Protein AF-0000000072570977 (afdb_homodimer)

Foldseek 3Di:
DDKDWDDLVCLAVVQVQCQVWDDVLKDVDRRDGGSVVSVVCVVVAKIKMFDDDPNDTFKMKIKGQPDPDPVRRLEMEMDMDGDPVNPPVCRRVVVVVVVLVVSLVVRRFKYKYKTKQSCVVVVVSCVVVPKDWPDKAWQPHADPRDRIIITMIMDGSHPVVD/DDKDWDDLVCLAVVQVQCQVWVDVLKDVDHRDGGSVVSVVCVVVAKIKMFDDDPNDTFKMKIKGQPDPDPVRRLEMEMDMDGDPVNPPVCRRVVVVVVVLVVSVVVRRFKYKYKTKQSCVVVVVSCVVVPKDWPDKAWQPHADPRDRIIITMIMDGSHPVVD

Structure (mmCIF, N/CA/C/O backbone):
data_AF-0000000072570977-model_v1
#
loop_
_entity.id
_entity.type
_entity.pdbx_description
1 polymer 'Acetyl transferase'
#
loop_
_atom_site.group_PDB
_atom_site.id
_atom_site.type_symbol
_atom_site.label_atom_id
_atom_site.label_alt_id
_atom_site.label_comp_id
_atom_site.label_asym_id
_atom_site.label_entity_id
_atom_site.label_seq_id
_atom_site.pdbx_PDB_ins_code
_atom_site.Cartn_x
_atom_site.Cartn_y
_atom_site.Cartn_z
_atom_site.occupancy
_atom_site.B_iso_or_equiv
_atom_site.auth_seq_id
_atom_site.auth_comp_id
_atom_site.auth_asym_id
_atom_site.auth_atom_id
_atom_site.pdbx_PDB_model_num
ATOM 1 N N . MET A 1 1 ? 3.768 31.672 13.578 1 94.5 1 MET A N 1
ATOM 2 C CA . MET A 1 1 ? 3.629 30.219 13.523 1 94.5 1 MET A CA 1
ATOM 3 C C . MET A 1 1 ? 4.996 29.547 13.445 1 94.5 1 MET A C 1
ATOM 5 O O . MET A 1 1 ? 5.836 29.938 12.633 1 94.5 1 MET A O 1
ATOM 9 N N . GLU A 1 2 ? 5.34 28.688 14.312 1 97.31 2 GLU A N 1
ATOM 10 C CA . GLU A 1 2 ? 6.59 27.938 14.375 1 97.31 2 GLU A CA 1
ATOM 11 C C . GLU A 1 2 ? 6.367 26.469 14.086 1 97.31 2 GLU A C 1
ATOM 13 O O . GLU A 1 2 ? 5.352 25.891 14.484 1 97.31 2 GLU A O 1
ATOM 18 N N . ILE A 1 3 ? 7.383 25.828 13.375 1 98.62 3 ILE A N 1
ATOM 19 C CA . ILE A 1 3 ? 7.336 24.375 13.141 1 98.62 3 ILE A CA 1
ATOM 20 C C . ILE A 1 3 ? 8.406 23.688 13.984 1 98.62 3 ILE A C 1
ATOM 22 O O . ILE A 1 3 ? 9.578 24.062 13.945 1 98.62 3 ILE A O 1
ATOM 26 N N . ARG A 1 4 ? 7.992 22.781 14.75 1 98.19 4 ARG A N 1
ATOM 27 C CA . ARG A 1 4 ? 8.938 22.031 15.578 1 98.19 4 ARG A CA 1
ATOM 28 C C . ARG A 1 4 ? 8.562 20.562 15.656 1 98.19 4 ARG A C 1
ATOM 30 O O . ARG A 1 4 ? 7.441 20.172 15.305 1 98.19 4 ARG A O 1
ATOM 37 N N . LYS A 1 5 ? 9.477 19.734 16.188 1 98.38 5 LYS A N 1
ATOM 38 C CA . LYS A 1 5 ? 9.211 18.312 16.391 1 98.38 5 LYS A CA 1
ATOM 39 C C . LYS A 1 5 ? 8.328 18.078 17.609 1 98.38 5 LYS A C 1
ATOM 41 O O . LYS A 1 5 ? 8.32 18.906 18.531 1 98.38 5 LYS A O 1
ATOM 46 N N . ILE A 1 6 ? 7.691 17.016 17.594 1 98.62 6 ILE A N 1
ATOM 47 C CA . ILE A 1 6 ? 6.836 16.609 18.719 1 98.62 6 ILE A CA 1
ATOM 48 C C . ILE A 1 6 ? 7.684 16.406 19.969 1 98.62 6 ILE A C 1
ATOM 50 O O . ILE A 1 6 ? 8.836 15.969 19.875 1 98.62 6 ILE A O 1
ATOM 54 N N . GLU A 1 7 ? 7.129 16.719 21.109 1 97.81 7 GLU A N 1
ATOM 55 C CA . GLU A 1 7 ? 7.688 16.438 22.422 1 97.81 7 GLU A CA 1
ATOM 56 C C . GLU A 1 7 ? 6.699 15.664 23.297 1 97.81 7 GLU A C 1
ATOM 58 O O . GLU A 1 7 ? 5.496 15.664 23.031 1 97.81 7 GLU A O 1
ATOM 63 N N . PRO A 1 8 ? 7.207 14.984 24.297 1 97.88 8 PRO A N 1
ATOM 64 C CA . PRO A 1 8 ? 6.32 14.172 25.125 1 97.88 8 PRO A CA 1
ATOM 65 C C . PRO A 1 8 ? 5.125 14.961 25.656 1 97.88 8 PRO A C 1
ATOM 67 O O . PRO A 1 8 ? 4.027 14.414 25.781 1 97.88 8 PRO A O 1
ATOM 70 N N . ARG A 1 9 ? 5.266 16.109 25.906 1 97.81 9 ARG A N 1
ATOM 71 C CA . ARG A 1 9 ? 4.18 16.922 26.438 1 97.81 9 ARG A CA 1
ATOM 72 C C . ARG A 1 9 ? 3.059 17.078 25.406 1 97.81 9 ARG A C 1
ATOM 74 O O . ARG A 1 9 ? 1.951 17.5 25.75 1 97.81 9 ARG A O 1
ATOM 81 N N . ASP A 1 10 ? 3.373 16.797 24.125 1 98.44 10 ASP A N 1
ATOM 82 C CA . ASP A 1 10 ? 2.412 17 23.047 1 98.44 10 ASP A CA 1
ATOM 83 C C . ASP A 1 10 ? 1.567 15.75 22.812 1 98.44 10 ASP A C 1
ATOM 85 O O . ASP A 1 10 ? 0.547 15.805 22.125 1 98.44 10 ASP A O 1
ATOM 89 N N . PHE A 1 11 ? 1.935 14.602 23.359 1 98.5 11 PHE A N 1
ATOM 90 C CA . PHE A 1 11 ? 1.431 13.297 22.938 1 98.5 11 PHE A CA 1
ATOM 91 C C . PHE A 1 11 ? -0.084 13.227 23.094 1 98.5 11 PHE A C 1
ATOM 93 O O . PHE A 1 11 ? -0.784 12.781 22.188 1 98.5 11 PHE A O 1
ATOM 100 N N . VAL A 1 12 ? -0.596 13.695 24.172 1 98.25 12 VAL A N 1
ATOM 101 C CA . VAL A 1 12 ? -2.027 13.617 24.453 1 98.25 12 VAL A CA 1
ATOM 102 C C . VAL A 1 12 ? -2.793 14.492 23.469 1 98.25 12 VAL A C 1
ATOM 104 O O . VAL A 1 12 ? -3.781 14.055 22.875 1 98.25 12 VAL A O 1
ATOM 107 N N . LYS A 1 13 ? -2.332 15.68 23.312 1 98.25 13 LYS A N 1
ATOM 108 C CA . LYS A 1 13 ? -3.008 16.609 22.422 1 98.25 13 LYS A CA 1
ATOM 109 C C . LYS A 1 13 ? -2.955 16.125 20.984 1 98.25 13 LYS A C 1
ATOM 111 O O . LYS A 1 13 ? -3.93 16.281 20.234 1 98.25 13 LYS A O 1
ATOM 116 N N . VAL A 1 14 ? -1.857 15.617 20.562 1 98.56 14 VAL A N 1
ATOM 117 C CA . VAL A 1 14 ? -1.72 15.094 19.203 1 98.56 14 VAL A CA 1
ATOM 118 C C . VAL A 1 14 ? -2.705 13.945 18.984 1 98.56 14 VAL A C 1
ATOM 120 O O . VAL A 1 14 ? -3.385 13.883 17.969 1 98.56 14 VAL A O 1
ATOM 123 N N . ALA A 1 15 ? -2.812 13.055 19.969 1 98.5 15 ALA A N 1
ATOM 124 C CA . ALA A 1 15 ? -3.764 11.953 19.875 1 98.5 15 ALA A CA 1
ATOM 125 C C . ALA A 1 15 ? -5.195 12.469 19.75 1 98.5 15 ALA A C 1
ATOM 127 O O . ALA A 1 15 ? -5.98 11.953 18.953 1 98.5 15 ALA A O 1
ATOM 128 N N . GLN A 1 16 ? -5.453 13.484 20.516 1 98 16 GLN A N 1
ATOM 129 C CA . GLN A 1 16 ? -6.773 14.102 20.484 1 98 16 GLN A CA 1
ATOM 130 C C . GLN A 1 16 ? -7.062 14.68 19.094 1 98 16 GLN A C 1
ATOM 132 O O . GLN A 1 16 ? -8.148 14.477 18.547 1 98 16 GLN A O 1
ATOM 137 N N . LEU A 1 17 ? -6.156 15.359 18.547 1 97.62 17 LEU A N 1
ATOM 138 C CA . LEU A 1 17 ? -6.32 15.984 17.25 1 97.62 17 LEU A CA 1
ATOM 139 C C . LEU A 1 17 ? -6.465 14.922 16.156 1 97.62 17 LEU A C 1
ATOM 141 O O . LEU A 1 17 ? -7.25 15.094 15.219 1 97.62 17 LEU A O 1
ATOM 145 N N . GLU A 1 18 ? -5.695 13.828 16.234 1 97.38 18 GLU A N 1
ATOM 146 C CA . GLU A 1 18 ? -5.855 12.734 15.281 1 97.38 18 GLU A CA 1
ATOM 147 C C . GLU A 1 18 ? -7.277 12.18 15.305 1 97.38 18 GLU A C 1
ATOM 149 O O . GLU A 1 18 ? -7.898 12.008 14.258 1 97.38 18 GLU A O 1
ATOM 154 N N . ASN A 1 19 ? -7.781 11.977 16.453 1 97.12 19 ASN A N 1
ATOM 155 C CA . ASN A 1 19 ? -9.125 11.43 16.609 1 97.12 19 ASN A CA 1
ATOM 156 C C . ASN A 1 19 ? -10.18 12.391 16.062 1 97.12 19 ASN A C 1
ATOM 158 O O . ASN A 1 19 ? -11.188 11.953 15.5 1 97.12 19 ASN A O 1
ATOM 162 N N . GLU A 1 20 ? -9.938 13.641 16.172 1 95.31 20 GLU A N 1
ATOM 163 C CA . GLU A 1 20 ? -10.883 14.672 15.75 1 95.31 20 GLU A CA 1
ATOM 164 C C . GLU A 1 20 ? -10.836 14.891 14.242 1 95.31 20 GLU A C 1
ATOM 166 O O . GLU A 1 20 ? -11.836 15.273 13.633 1 95.31 20 GLU A O 1
ATOM 171 N N . ASN A 1 21 ? -9.703 14.609 13.656 1 93.75 21 ASN A N 1
ATOM 172 C CA . ASN A 1 21 ? -9.5 15.094 12.297 1 93.75 21 ASN A CA 1
ATOM 173 C C . ASN A 1 21 ? -9.406 13.945 11.297 1 93.75 21 ASN A C 1
ATOM 175 O O . ASN A 1 21 ? -9.688 14.125 10.109 1 93.75 21 ASN A O 1
ATOM 179 N N . TRP A 1 22 ? -8.984 12.82 11.727 1 92.81 22 TRP A N 1
ATOM 180 C CA . TRP A 1 22 ? -8.977 11.648 10.852 1 92.81 22 TRP A CA 1
ATOM 181 C C . TRP A 1 22 ? -10.297 10.883 10.953 1 92.81 22 TRP A C 1
ATOM 183 O O . TRP A 1 22 ? -10.398 9.898 11.688 1 92.81 22 TRP A O 1
ATOM 193 N N . ILE A 1 23 ? -11.195 11.281 10.078 1 92 23 ILE A N 1
ATOM 194 C CA . ILE A 1 23 ? -12.547 10.727 10.062 1 92 23 ILE A CA 1
ATOM 195 C C . ILE A 1 23 ? -12.812 10.062 8.719 1 92 23 ILE A C 1
ATOM 197 O O . ILE A 1 23 ? -12.008 10.164 7.789 1 92 23 ILE A O 1
ATOM 201 N N . LEU A 1 24 ? -13.93 9.398 8.57 1 92.69 24 LEU A N 1
ATOM 202 C CA . LEU A 1 24 ? -14.211 8.539 7.426 1 92.69 24 LEU A CA 1
ATOM 203 C C . LEU A 1 24 ? -14.352 9.367 6.152 1 92.69 24 LEU A C 1
ATOM 205 O O . LEU A 1 24 ? -14.242 8.836 5.047 1 92.69 24 LEU A O 1
ATOM 209 N N . ALA A 1 25 ? -14.5 10.609 6.254 1 88.75 25 ALA A N 1
ATOM 210 C CA . ALA A 1 25 ? -14.555 11.484 5.086 1 88.75 25 ALA A CA 1
ATOM 211 C C . ALA A 1 25 ? -13.172 11.664 4.469 1 88.75 25 ALA A C 1
ATOM 213 O O . ALA A 1 25 ? -13.047 11.969 3.279 1 88.75 25 ALA A O 1
ATOM 214 N N . SER A 1 26 ? -12.156 11.391 5.266 1 90.38 26 SER A N 1
ATOM 215 C CA . SER A 1 26 ? -10.812 11.703 4.777 1 90.38 26 SER A CA 1
ATOM 216 C C . SER A 1 26 ? -9.898 10.492 4.863 1 90.38 26 SER A C 1
ATOM 218 O O . SER A 1 26 ? -8.828 10.469 4.246 1 90.38 26 SER A O 1
ATOM 220 N N . THR A 1 27 ? -10.305 9.508 5.652 1 92.88 27 THR A N 1
ATOM 221 C CA . THR A 1 27 ? -9.539 8.273 5.793 1 92.88 27 THR A CA 1
ATOM 222 C C . THR A 1 27 ? -10.461 7.066 5.836 1 92.88 27 THR A C 1
ATOM 224 O O . THR A 1 27 ? -11.609 7.168 6.281 1 92.88 27 THR A O 1
ATOM 227 N N . PRO A 1 28 ? -9.945 5.922 5.387 1 94.69 28 PRO A N 1
ATOM 228 C CA . PRO A 1 28 ? -10.805 4.738 5.344 1 94.69 28 PRO A CA 1
ATOM 229 C C . PRO A 1 28 ? -10.742 3.918 6.629 1 94.69 28 PRO A C 1
ATOM 231 O O . PRO A 1 28 ? -10.773 2.686 6.586 1 94.69 28 PRO A O 1
ATOM 234 N N . HIS A 1 29 ? -10.43 4.543 7.762 1 93.06 29 HIS A N 1
ATOM 235 C CA . HIS A 1 29 ? -10.391 3.844 9.039 1 93.06 29 HIS A CA 1
ATOM 236 C C . HIS A 1 29 ? -11.023 4.684 10.148 1 93.06 29 HIS A C 1
ATOM 238 O O . HIS A 1 29 ? -11.094 5.91 10.039 1 93.06 29 HIS A O 1
ATOM 244 N N . VAL A 1 30 ? -11.414 3.982 11.172 1 92.81 30 VAL A N 1
ATOM 245 C CA . VAL A 1 30 ? -11.82 4.668 12.391 1 92.81 30 VAL A CA 1
ATOM 246 C C . VAL A 1 30 ? -10.609 4.887 13.289 1 92.81 30 VAL A C 1
ATOM 248 O O . VAL A 1 30 ? -9.922 3.932 13.664 1 92.81 30 VAL A O 1
ATOM 251 N N . MET A 1 31 ? -10.391 6.105 13.57 1 93.38 31 MET A N 1
ATOM 252 C CA . MET A 1 31 ? -9.219 6.445 14.367 1 93.38 31 MET A CA 1
ATOM 253 C C . MET A 1 31 ? -9.492 6.266 15.852 1 93.38 31 MET A C 1
ATOM 255 O O . MET A 1 31 ? -10.562 6.641 16.344 1 93.38 31 MET A O 1
ATOM 259 N N . ASP A 1 32 ? -8.578 5.59 16.469 1 95.62 32 ASP A N 1
ATOM 260 C CA . ASP A 1 32 ? -8.57 5.434 17.922 1 95.62 32 ASP A CA 1
ATOM 261 C C . ASP A 1 32 ? -7.188 5.707 18.5 1 95.62 32 ASP A C 1
ATOM 263 O O . ASP A 1 32 ? -6.535 4.801 19.016 1 95.62 32 ASP A O 1
ATOM 267 N N . SER A 1 33 ? -6.84 6.949 18.469 1 97.62 33 SER A N 1
ATOM 268 C CA . SER A 1 33 ? -5.5 7.355 18.859 1 97.62 33 SER A CA 1
ATOM 269 C C . SER A 1 33 ? -5.418 7.586 20.375 1 97.62 33 SER A C 1
ATOM 271 O O . SER A 1 33 ? -6.43 7.863 21.016 1 97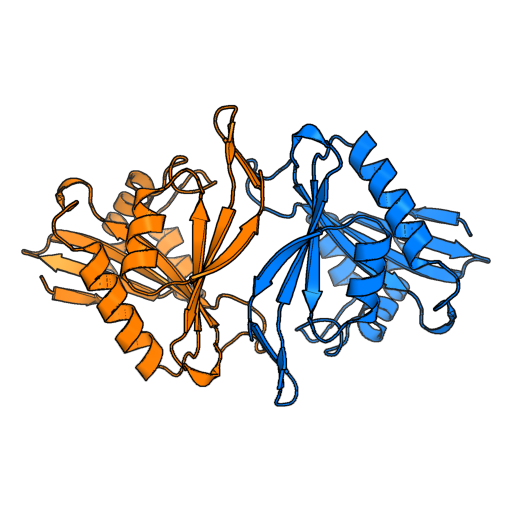.62 33 SER A O 1
ATOM 273 N N . SER A 1 34 ? -4.223 7.402 20.891 1 98.5 34 SER A N 1
ATOM 274 C CA . SER A 1 34 ? -3.859 7.633 22.281 1 98.5 34 SER A CA 1
ATOM 275 C C . SER A 1 34 ? -2.391 8.023 22.406 1 98.5 34 SER A C 1
ATOM 277 O O . SER A 1 34 ? -1.616 7.871 21.469 1 98.5 34 SER A O 1
ATOM 279 N N . ALA A 1 35 ? -2.074 8.547 23.562 1 98.38 35 ALA A N 1
ATOM 280 C CA . ALA A 1 35 ? -0.677 8.883 23.812 1 98.38 35 ALA A CA 1
ATOM 281 C C . ALA A 1 35 ? 0.223 7.664 23.641 1 98.38 35 ALA A C 1
ATOM 283 O O . ALA A 1 35 ? 1.315 7.77 23.078 1 98.38 35 ALA A O 1
ATOM 284 N N . GLU A 1 36 ? -0.243 6.566 24.094 1 98.31 36 GLU A N 1
ATOM 285 C CA . GLU A 1 36 ? 0.508 5.32 23.984 1 98.31 36 GLU A CA 1
ATOM 286 C C . GLU A 1 36 ? 0.728 4.938 22.516 1 98.31 36 GLU A C 1
ATOM 288 O O . GLU A 1 36 ? 1.81 4.477 22.156 1 98.31 36 GLU A O 1
ATOM 293 N N . LYS A 1 37 ? -0.246 5.078 21.766 1 97.75 37 LYS A N 1
ATOM 294 C CA . LYS A 1 37 ? -0.141 4.73 20.359 1 97.75 37 LYS A CA 1
ATOM 295 C C . LYS A 1 37 ? 0.785 5.695 19.609 1 97.75 37 LYS A C 1
ATOM 297 O O . LYS A 1 37 ? 1.496 5.297 18.688 1 97.75 37 LYS A O 1
ATOM 302 N N . ILE A 1 38 ? 0.73 6.969 20.016 1 98.44 38 ILE A N 1
ATOM 303 C CA . ILE A 1 38 ? 1.655 7.945 19.453 1 98.44 38 ILE A CA 1
ATOM 304 C C . ILE A 1 38 ? 3.094 7.523 19.75 1 98.44 38 ILE A C 1
ATOM 306 O O . ILE A 1 38 ? 3.943 7.531 18.859 1 98.44 38 ILE A O 1
ATOM 310 N N . ILE A 1 39 ? 3.359 7.148 20.953 1 97.88 39 ILE A N 1
ATOM 311 C CA . ILE A 1 39 ? 4.676 6.668 21.344 1 97.88 39 ILE A CA 1
ATOM 312 C C . ILE A 1 39 ? 5.07 5.465 20.484 1 97.88 39 ILE A C 1
ATOM 314 O O . ILE A 1 39 ? 6.199 5.391 20 1 97.88 39 ILE A O 1
ATOM 318 N N . GLY A 1 40 ? 4.148 4.582 20.375 1 97.5 40 GLY A N 1
ATOM 319 C CA . GLY A 1 40 ? 4.406 3.416 19.547 1 97.5 40 GLY A CA 1
ATOM 320 C C . GLY A 1 40 ? 4.801 3.768 18.125 1 97.5 40 GLY A C 1
ATOM 321 O O . GLY A 1 40 ? 5.738 3.191 17.562 1 97.5 40 GLY A O 1
ATOM 322 N N . LYS A 1 41 ? 4.078 4.691 17.547 1 97.06 41 LYS A N 1
ATOM 323 C CA . LYS A 1 41 ? 4.387 5.145 16.188 1 97.06 41 LYS A CA 1
ATOM 324 C C . LYS A 1 41 ? 5.793 5.734 16.109 1 97.06 41 LYS A C 1
ATOM 326 O O . LYS A 1 41 ? 6.543 5.438 15.18 1 97.06 41 LYS A O 1
ATOM 331 N N . ILE A 1 42 ? 6.07 6.516 17.078 1 97.06 42 ILE A N 1
ATOM 332 C CA . ILE A 1 42 ? 7.379 7.16 17.109 1 97.06 42 ILE A CA 1
ATOM 333 C C . ILE A 1 42 ? 8.477 6.102 17.234 1 97.06 42 ILE A C 1
ATOM 335 O O . ILE A 1 42 ? 9.477 6.156 16.516 1 97.06 42 ILE A O 1
ATOM 339 N N . MET A 1 43 ? 8.273 5.117 18.047 1 96.31 43 MET A N 1
ATOM 340 C CA . MET A 1 43 ? 9.258 4.066 18.312 1 96.31 43 MET A CA 1
ATOM 341 C C . MET A 1 43 ? 9.445 3.191 17.078 1 96.31 43 MET A C 1
ATOM 343 O O . MET A 1 43 ? 10.469 2.525 16.938 1 96.31 43 MET A O 1
ATOM 347 N N . THR A 1 44 ? 8.477 3.262 16.266 1 93.88 44 THR A N 1
ATOM 348 C CA . THR A 1 44 ? 8.562 2.396 15.094 1 93.88 44 THR A CA 1
ATOM 349 C C . THR A 1 44 ? 8.953 3.197 13.859 1 93.88 44 THR A C 1
ATOM 351 O O . THR A 1 44 ? 8.867 2.695 12.734 1 93.88 44 THR A O 1
ATOM 354 N N . GLY A 1 45 ? 9.305 4.484 14.086 1 93.19 45 GLY A N 1
ATOM 355 C CA . GLY A 1 45 ? 9.953 5.188 12.984 1 93.19 45 GLY A CA 1
ATOM 356 C C . GLY A 1 45 ? 9.156 6.379 12.492 1 93.19 45 GLY A C 1
ATOM 357 O O . GLY A 1 45 ? 9.609 7.105 11.594 1 93.19 45 GLY A O 1
ATOM 358 N N . THR A 1 46 ? 7.984 6.602 13.039 1 97 46 THR A N 1
ATOM 359 C CA . THR A 1 46 ? 7.207 7.773 12.656 1 97 46 THR A CA 1
ATOM 360 C C . THR A 1 46 ? 7.754 9.031 13.32 1 97 46 THR A C 1
ATOM 362 O O . THR A 1 46 ? 8.117 9.008 14.5 1 97 46 THR A O 1
ATOM 365 N N . THR A 1 47 ? 7.781 10.109 12.539 1 97.56 47 THR A N 1
ATOM 366 C CA . THR A 1 47 ? 8.188 11.406 13.062 1 97.56 47 THR A CA 1
ATOM 367 C C . THR A 1 47 ? 7.07 12.438 12.898 1 97.56 47 THR A C 1
ATOM 369 O O . THR A 1 47 ? 6.254 12.328 11.984 1 97.56 47 THR A O 1
ATOM 372 N N . TYR A 1 48 ? 7.062 13.398 13.812 1 98.75 48 TYR A N 1
ATOM 373 C CA . TYR A 1 48 ? 6 14.398 13.812 1 98.75 48 TYR A CA 1
ATOM 374 C C . TYR A 1 48 ? 6.578 15.812 13.812 1 98.75 48 TYR A C 1
ATOM 376 O O . TYR A 1 48 ? 7.469 16.125 14.609 1 98.75 48 TYR A O 1
ATOM 384 N N . PHE A 1 49 ? 6.02 16.609 12.914 1 98.88 49 PHE A N 1
ATOM 385 C CA . PHE A 1 49 ? 6.207 18.062 12.961 1 98.88 49 PHE A CA 1
ATOM 386 C C . PHE A 1 49 ? 4.91 18.766 13.344 1 98.88 49 PHE A C 1
ATOM 388 O O . PHE A 1 49 ? 3.84 18.422 12.836 1 98.88 49 PHE A O 1
ATOM 395 N N . LEU A 1 50 ? 5.035 19.703 14.219 1 98.88 50 LEU A N 1
ATOM 396 C CA . LEU A 1 50 ? 3.893 20.484 14.688 1 98.88 50 LEU A CA 1
ATOM 397 C C . LEU A 1 50 ? 4.016 21.938 14.258 1 98.88 50 LEU A C 1
ATOM 399 O O . LEU A 1 50 ? 5.094 22.531 14.352 1 98.88 50 LEU A O 1
ATOM 403 N N . ALA A 1 51 ? 2.953 22.484 13.703 1 98.81 51 ALA A N 1
ATOM 404 C CA . ALA A 1 51 ? 2.82 23.938 13.57 1 98.81 51 ALA A CA 1
ATOM 405 C C . ALA A 1 51 ? 2.203 24.547 14.828 1 98.81 51 ALA A C 1
ATOM 407 O O . ALA A 1 51 ? 1.077 24.203 15.203 1 98.81 51 ALA A O 1
ATOM 408 N N . VAL A 1 52 ? 2.928 25.5 15.445 1 98.5 52 VAL A N 1
ATOM 409 C CA . VAL A 1 52 ? 2.512 26 16.75 1 98.5 52 VAL A CA 1
ATOM 410 C C . VAL A 1 52 ? 2.488 27.531 16.734 1 98.5 52 VAL A C 1
ATOM 412 O O . VAL A 1 52 ? 3.395 28.172 16.203 1 98.5 52 VAL A O 1
ATOM 415 N N . GLU A 1 53 ? 1.438 28.016 17.266 1 97.56 53 GLU A N 1
ATOM 416 C CA . GLU A 1 53 ? 1.312 29.453 17.516 1 97.56 53 GLU A CA 1
ATOM 417 C C . GLU A 1 53 ? 0.691 29.734 18.891 1 97.56 53 GLU A C 1
ATOM 419 O O . GLU A 1 53 ? -0.357 29.172 19.219 1 97.56 53 GLU A O 1
ATOM 424 N N . ASN A 1 54 ? 1.309 30.594 19.688 1 95.44 54 ASN A N 1
ATOM 425 C CA . ASN A 1 54 ? 0.839 30.922 21.031 1 95.44 54 ASN A CA 1
ATOM 426 C C . ASN A 1 54 ? 0.549 29.672 21.844 1 95.44 54 ASN A C 1
ATOM 428 O O . ASN A 1 54 ? -0.523 29.531 22.438 1 95.44 54 ASN A O 1
ATOM 432 N N . ASP A 1 55 ? 1.414 28.625 21.75 1 93.44 55 ASP A N 1
ATOM 433 C CA . ASP A 1 55 ? 1.409 27.375 22.5 1 93.44 55 ASP A CA 1
ATOM 434 C C . ASP A 1 55 ? 0.226 26.5 22.094 1 93.44 55 ASP A C 1
ATOM 436 O O . ASP A 1 55 ? -0.134 25.562 22.812 1 93.44 55 ASP A O 1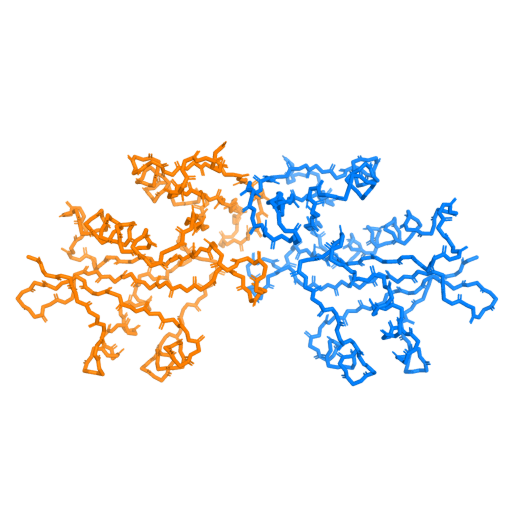
ATOM 440 N N . GLU A 1 56 ? -0.357 26.875 20.969 1 96.88 56 GLU A N 1
ATOM 441 C CA . GLU A 1 56 ? -1.437 26.062 20.422 1 96.88 56 GLU A CA 1
ATOM 442 C C . GLU A 1 56 ? -0.98 25.312 19.172 1 96.88 56 GLU A C 1
ATOM 444 O O . GLU A 1 56 ? -0.337 25.906 18.297 1 96.88 56 GLU A O 1
ATOM 449 N N . ILE A 1 57 ? -1.298 24.047 19.156 1 98.38 57 ILE A N 1
ATOM 450 C CA . ILE A 1 57 ? -0.997 23.266 17.969 1 98.38 57 ILE A CA 1
ATOM 451 C C . ILE A 1 57 ? -2.053 23.531 16.906 1 98.38 57 ILE A C 1
ATOM 453 O O . ILE A 1 57 ? -3.232 23.234 17.094 1 98.38 57 ILE A O 1
ATOM 457 N N . LEU A 1 58 ? -1.622 24.047 15.789 1 98.44 58 LEU A N 1
ATOM 458 C CA . LEU A 1 58 ? -2.525 24.422 14.703 1 98.44 58 LEU A CA 1
ATOM 459 C C . LEU A 1 58 ? -2.623 23.312 13.664 1 98.44 58 LEU A C 1
ATOM 461 O O . LEU A 1 58 ? -3.623 23.219 12.953 1 98.44 58 LEU A O 1
ATOM 465 N N . GLY A 1 59 ? -1.58 22.531 13.508 1 98.5 59 GLY A N 1
ATOM 466 C CA . GLY A 1 59 ? -1.5 21.438 12.555 1 98.5 59 GLY A CA 1
ATOM 467 C C . GLY A 1 59 ? -0.387 20.453 12.859 1 98.5 59 GLY A C 1
ATOM 468 O O . GLY A 1 59 ? 0.499 20.75 13.664 1 98.5 59 GLY A O 1
ATOM 469 N N . ILE A 1 60 ? -0.519 19.312 12.258 1 98.75 60 ILE A N 1
ATOM 470 C CA . ILE A 1 60 ? 0.407 18.203 12.492 1 98.75 60 ILE A CA 1
ATOM 471 C C . ILE A 1 60 ? 0.738 17.516 11.164 1 98.75 60 ILE A C 1
ATOM 473 O O . ILE A 1 60 ? -0.147 17.297 10.336 1 98.75 60 ILE A O 1
ATOM 477 N N . LEU A 1 61 ? 1.97 17.234 10.953 1 98.81 61 LEU A N 1
ATOM 478 C CA . LEU A 1 61 ? 2.441 16.391 9.867 1 98.81 61 LEU A CA 1
ATOM 479 C C . LEU A 1 61 ? 3.271 15.227 10.398 1 98.81 61 LEU A C 1
ATOM 481 O O . LEU A 1 61 ? 4.238 15.438 11.133 1 98.81 61 LEU A O 1
ATOM 485 N N . ASP A 1 62 ? 2.846 14.031 10.188 1 98.69 62 ASP A N 1
ATOM 486 C CA . ASP A 1 62 ? 3.66 12.867 10.5 1 98.69 62 ASP A CA 1
ATOM 487 C C . ASP A 1 62 ? 4.223 12.234 9.227 1 98.69 62 ASP A C 1
ATOM 489 O O . ASP A 1 62 ? 3.611 12.32 8.164 1 98.69 62 ASP A O 1
ATOM 493 N N . TYR A 1 63 ? 5.402 11.656 9.312 1 98.56 63 TYR A N 1
ATOM 494 C CA . TYR A 1 63 ? 5.953 11.016 8.117 1 98.56 63 TYR A CA 1
ATOM 495 C C . TYR A 1 63 ? 6.75 9.773 8.492 1 98.56 63 TYR A C 1
ATOM 497 O O . TYR A 1 63 ? 7.121 9.586 9.648 1 98.56 63 TYR A O 1
ATOM 505 N N . GLY A 1 64 ? 6.906 8.914 7.543 1 97.31 64 GLY A N 1
ATOM 506 C CA . GLY A 1 64 ? 7.68 7.688 7.664 1 97.31 64 GLY A CA 1
ATOM 507 C C . GLY A 1 64 ? 7.91 6.992 6.336 1 97.31 64 GLY A C 1
ATOM 508 O O . GLY A 1 64 ? 7.5 7.496 5.285 1 97.31 64 GLY A O 1
ATOM 509 N N . PRO A 1 65 ? 8.633 5.914 6.445 1 95 65 PRO A N 1
ATOM 510 C CA . PRO A 1 65 ? 8.891 5.195 5.195 1 95 65 PRO A CA 1
ATOM 511 C C . PRO A 1 65 ? 7.609 4.719 4.512 1 95 65 PRO A C 1
ATOM 513 O O . PRO A 1 65 ? 6.691 4.238 5.18 1 95 65 PRO A O 1
ATOM 516 N N . ARG A 1 66 ? 7.555 4.859 3.209 1 96 66 ARG A N 1
ATOM 517 C CA . ARG A 1 66 ? 6.434 4.332 2.436 1 96 66 ARG A CA 1
ATOM 518 C C . ARG A 1 66 ? 6.445 2.807 2.428 1 96 66 ARG A C 1
ATOM 520 O O . ARG A 1 66 ? 5.387 2.174 2.441 1 96 66 ARG A O 1
ATOM 527 N N . HIS A 1 67 ? 7.633 2.312 2.383 1 96.06 67 HIS A N 1
ATOM 528 C CA . HIS A 1 67 ? 7.828 0.87 2.293 1 96.06 67 HIS A CA 1
ATOM 529 C C . HIS A 1 67 ? 8.68 0.357 3.449 1 96.06 67 HIS A C 1
ATOM 531 O O . HIS A 1 67 ? 9.578 1.06 3.926 1 96.06 67 HIS A O 1
ATOM 537 N N . LYS A 1 68 ? 8.43 -0.862 3.875 1 93.38 68 LYS A N 1
ATOM 538 C CA . LYS A 1 68 ? 9.328 -1.53 4.816 1 93.38 68 LYS A CA 1
ATOM 539 C C . LYS A 1 68 ? 10.625 -1.961 4.129 1 93.38 68 LYS A C 1
ATOM 541 O O . LYS A 1 68 ? 11.672 -2.035 4.77 1 93.38 68 LYS A O 1
ATOM 546 N N . SER A 1 69 ? 10.508 -2.188 2.887 1 95.5 69 SER A N 1
ATOM 547 C CA . SER A 1 69 ? 11.641 -2.668 2.092 1 95.5 69 SER A CA 1
ATOM 548 C C . SER A 1 69 ? 12.719 -1.604 1.97 1 95.5 69 SER A C 1
ATOM 550 O O . SER A 1 69 ? 12.43 -0.436 1.704 1 95.5 69 SER A O 1
ATOM 552 N N . GLU A 1 70 ? 13.992 -2.062 2.098 1 96.19 70 GLU A N 1
ATOM 553 C CA . GLU A 1 70 ? 15.109 -1.147 1.905 1 96.19 70 GLU A CA 1
ATOM 554 C C . GLU A 1 70 ? 15.172 -0.642 0.467 1 96.19 70 GLU A C 1
ATOM 556 O O . GLU A 1 70 ? 15.766 0.405 0.195 1 96.19 70 GLU A O 1
ATOM 561 N N . PHE A 1 71 ? 14.523 -1.331 -0.385 1 97.56 71 PHE A N 1
ATOM 562 C CA . PHE A 1 71 ? 14.586 -0.997 -1.803 1 97.56 71 PHE A CA 1
ATOM 563 C C . PHE A 1 71 ? 13.648 0.161 -2.129 1 97.56 71 PHE A C 1
ATOM 565 O O . PHE A 1 71 ? 13.688 0.706 -3.234 1 97.56 71 PHE A O 1
ATOM 572 N N . GLY A 1 72 ? 12.805 0.551 -1.223 1 97.88 72 GLY A N 1
ATOM 573 C CA . GLY A 1 72 ? 11.938 1.71 -1.363 1 97.88 72 GLY A CA 1
ATOM 574 C C . GLY A 1 72 ? 12.297 2.844 -0.422 1 97.88 72 GLY A C 1
ATOM 575 O O . GLY A 1 72 ? 11.469 3.711 -0.138 1 97.88 72 GLY A O 1
ATOM 576 N N . ARG A 1 73 ? 13.531 2.908 0.06 1 97.19 73 ARG A N 1
ATOM 577 C CA . ARG A 1 73 ? 13.93 3.797 1.148 1 97.19 73 ARG A CA 1
ATOM 578 C C . ARG A 1 73 ? 13.977 5.25 0.68 1 97.19 73 ARG A C 1
ATOM 580 O O . ARG A 1 73 ? 13.938 6.172 1.496 1 97.19 73 ARG A O 1
ATOM 587 N N . HIS A 1 74 ? 14.094 5.414 -0.624 1 98.06 74 HIS A N 1
ATOM 588 C CA . HIS A 1 74 ? 14.188 6.77 -1.151 1 98.06 74 HIS A CA 1
ATOM 589 C C . HIS A 1 74 ? 12.812 7.43 -1.23 1 98.06 74 HIS A C 1
ATOM 591 O O . HIS A 1 74 ? 12.711 8.625 -1.52 1 98.06 74 HIS A O 1
ATOM 597 N N . THR A 1 75 ? 11.719 6.656 -1.005 1 98.19 75 THR A N 1
ATOM 598 C CA . THR A 1 75 ? 10.344 7.152 -1.04 1 98.19 75 THR A CA 1
ATOM 599 C C . THR A 1 75 ? 9.789 7.312 0.373 1 98.19 75 THR A C 1
ATOM 601 O O . THR A 1 75 ? 9.938 6.414 1.207 1 98.19 75 THR A O 1
ATOM 604 N N . VAL A 1 76 ? 9.164 8.438 0.646 1 98.38 76 VAL A N 1
ATOM 605 C CA . VAL A 1 76 ? 8.617 8.734 1.966 1 98.38 76 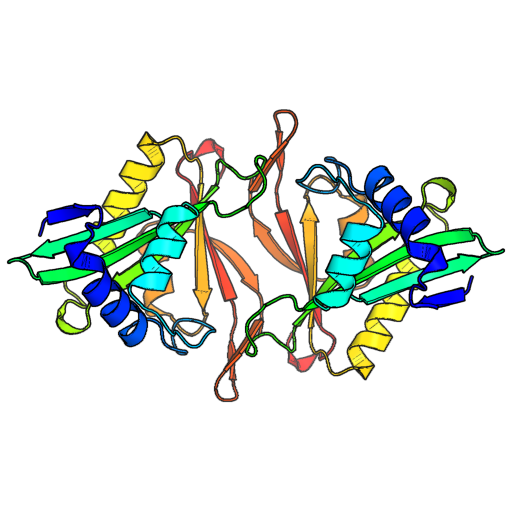VAL A CA 1
ATOM 606 C C . VAL A 1 76 ? 7.156 9.164 1.837 1 98.38 76 VAL A C 1
ATOM 608 O O . VAL A 1 76 ? 6.746 9.68 0.797 1 98.38 76 VAL A O 1
ATOM 611 N N . THR A 1 77 ? 6.363 8.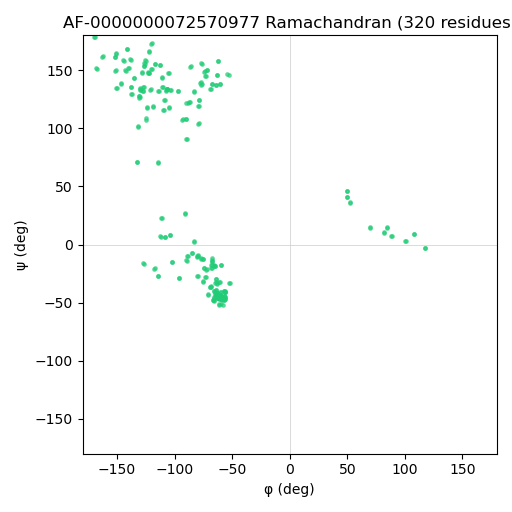852 2.828 1 98.56 77 THR A N 1
ATOM 612 C CA . THR A 1 77 ? 4.973 9.289 2.877 1 98.56 77 THR A CA 1
ATOM 613 C C . THR A 1 77 ? 4.703 10.102 4.145 1 98.56 77 THR A C 1
ATOM 615 O O . THR A 1 77 ? 5.562 10.188 5.023 1 98.56 77 THR A O 1
ATOM 618 N N . PHE A 1 78 ? 3.551 10.766 4.117 1 98.56 78 PHE A N 1
ATOM 619 C CA . PHE A 1 78 ? 3.209 11.594 5.27 1 98.56 78 PHE A CA 1
ATOM 620 C C . PHE A 1 78 ? 1.697 11.703 5.426 1 98.56 78 PHE A C 1
ATOM 622 O O . PHE A 1 78 ? 0.944 11.281 4.547 1 98.56 78 PHE A O 1
ATOM 629 N N . GLY A 1 79 ? 1.289 12.07 6.578 1 97.38 79 GLY A N 1
ATOM 630 C CA . GLY A 1 79 ? -0.052 12.531 6.898 1 97.38 79 GLY A CA 1
ATOM 631 C C . GLY A 1 79 ? -0.087 13.969 7.379 1 97.38 79 GLY A C 1
ATOM 632 O O . GLY A 1 79 ? 0.92 14.492 7.859 1 97.38 79 GLY A O 1
ATOM 633 N N . ILE A 1 80 ? -1.229 14.57 7.195 1 97.56 80 ILE A N 1
ATOM 634 C CA . ILE A 1 80 ? -1.32 15.969 7.602 1 97.56 80 ILE A CA 1
ATOM 635 C C . ILE A 1 80 ? -2.732 16.266 8.094 1 97.56 80 ILE A C 1
ATOM 637 O O . ILE A 1 80 ? -3.713 15.766 7.543 1 97.56 80 ILE A O 1
ATOM 641 N N . MET A 1 81 ? -2.771 16.984 9.133 1 96.62 81 MET A N 1
ATOM 642 C CA . MET A 1 81 ? -4.047 17.484 9.648 1 96.62 81 MET A CA 1
ATOM 643 C C . MET A 1 81 ? -3.908 18.906 10.188 1 96.62 81 MET A C 1
ATOM 645 O O . MET A 1 81 ? -2.816 19.312 10.578 1 96.62 81 MET A O 1
ATOM 649 N N . THR A 1 82 ? -4.984 19.609 10.062 1 96.88 82 THR A N 1
ATOM 650 C CA . THR A 1 82 ? -5.086 20.953 10.617 1 96.88 82 THR A CA 1
ATOM 651 C C . THR A 1 82 ? -6.234 21.047 11.617 1 96.88 82 THR A C 1
ATOM 653 O O . THR A 1 82 ? -7.328 20.547 11.359 1 96.88 82 THR A O 1
ATOM 656 N N . ALA A 1 83 ? -5.906 21.656 12.742 1 96.5 83 ALA A N 1
ATOM 657 C CA . ALA A 1 83 ? -6.98 21.891 13.703 1 96.5 83 ALA A CA 1
ATOM 658 C C . ALA A 1 83 ? -8.141 22.641 13.055 1 96.5 83 ALA A C 1
ATOM 660 O O . ALA A 1 83 ? -7.926 23.531 12.219 1 96.5 83 ALA A O 1
ATOM 661 N N . GLN A 1 84 ? -9.32 22.312 13.523 1 93.88 84 GLN A N 1
ATOM 662 C CA . GLN A 1 84 ? -10.523 22.875 12.906 1 93.88 84 GLN A CA 1
ATOM 663 C C . GLN A 1 84 ? -10.492 24.406 12.914 1 93.88 84 GLN A C 1
ATOM 665 O O . GLN A 1 84 ? -10.812 25.031 11.906 1 93.88 84 GLN A O 1
ATOM 670 N N . GLU A 1 85 ? -10.055 24.953 13.93 1 93.19 85 GLU A N 1
ATOM 671 C CA . GLU A 1 85 ? -10.07 26.391 14.117 1 93.19 85 GLU A CA 1
ATOM 672 C C . GLU A 1 85 ? -8.984 27.062 13.281 1 93.19 85 GLU A C 1
ATOM 674 O O . GLU A 1 85 ? -8.984 28.297 13.117 1 93.19 85 GLU A O 1
ATOM 679 N N . ALA A 1 86 ? -8.102 26.297 12.773 1 95.44 86 ALA A N 1
ATOM 680 C CA . ALA A 1 86 ? -6.957 26.859 12.055 1 95.44 86 ALA A CA 1
ATOM 681 C C . ALA A 1 86 ? -7.074 26.625 10.555 1 95.44 86 ALA A C 1
ATOM 683 O O . ALA A 1 86 ? -6.168 26.953 9.789 1 95.44 86 ALA A O 1
ATOM 684 N N . ARG A 1 87 ? -8.18 26.094 10.086 1 93.75 87 ARG A N 1
ATOM 685 C CA . ARG A 1 87 ? -8.359 25.797 8.672 1 93.75 87 ARG A CA 1
ATOM 686 C C . ARG A 1 87 ? -8.547 27.078 7.852 1 93.75 87 ARG A C 1
ATOM 688 O O . ARG A 1 87 ? -9.07 28.062 8.359 1 93.75 87 ARG A O 1
ATOM 695 N N . GLY A 1 88 ? -8 27 6.637 1 92.81 88 GLY A N 1
ATOM 696 C CA . GLY A 1 88 ? -8.117 28.141 5.75 1 92.81 88 GLY A CA 1
ATOM 697 C C . GLY A 1 88 ? -7.09 29.219 6.023 1 92.81 88 GLY A C 1
ATOM 698 O O . GLY A 1 88 ? -7.203 30.328 5.52 1 92.81 88 GLY A O 1
ATOM 699 N N . LYS A 1 89 ? -6.102 28.922 6.852 1 94.69 89 LYS A N 1
ATOM 700 C CA . LYS A 1 89 ? -5.098 29.906 7.242 1 94.69 89 LYS A CA 1
ATOM 701 C C . LYS A 1 89 ? -3.725 29.547 6.688 1 94.69 89 LYS A C 1
ATOM 703 O O . LYS A 1 89 ? -2.711 30.094 7.117 1 94.69 89 LYS A O 1
ATOM 708 N N . GLY A 1 90 ? -3.691 28.547 5.863 1 96.62 90 GLY A N 1
ATOM 709 C CA . GLY A 1 90 ? -2.447 28.188 5.199 1 96.62 90 GLY A CA 1
ATOM 710 C C . GLY A 1 90 ? -1.562 27.281 6.035 1 96.62 90 GLY A C 1
ATOM 711 O O . GLY A 1 90 ? -0.381 27.109 5.727 1 96.62 90 GLY A O 1
ATOM 712 N N . VAL A 1 91 ? -2.047 26.703 7.066 1 98 91 VAL A N 1
ATOM 713 C CA . VAL A 1 91 ? -1.274 25.875 7.996 1 98 91 VAL A CA 1
ATOM 714 C C . VAL A 1 91 ? -0.775 24.625 7.289 1 98 91 VAL A C 1
ATOM 716 O O . VAL A 1 91 ? 0.412 24.297 7.359 1 98 91 VAL A O 1
ATOM 719 N N . ALA A 1 92 ? -1.623 23.953 6.602 1 98 92 ALA A N 1
ATOM 720 C CA . ALA A 1 92 ? -1.249 22.734 5.898 1 98 92 ALA A CA 1
ATOM 721 C C . ALA A 1 92 ? -0.178 23.016 4.848 1 98 92 ALA A C 1
ATOM 723 O O . ALA A 1 92 ? 0.827 22.297 4.773 1 98 92 ALA A O 1
ATOM 724 N N . THR A 1 93 ? -0.408 24.047 4.094 1 98.12 93 THR A N 1
ATOM 725 C CA . THR A 1 93 ? 0.545 24.438 3.061 1 98.12 93 THR A CA 1
ATOM 726 C C . THR A 1 93 ? 1.921 24.703 3.664 1 98.12 93 THR A C 1
ATOM 728 O O . THR A 1 93 ? 2.936 24.234 3.143 1 98.12 93 THR A O 1
ATOM 731 N N . THR A 1 94 ? 1.903 25.391 4.75 1 98.44 94 THR A N 1
ATOM 732 C CA . THR A 1 94 ? 3.152 25.719 5.43 1 98.44 94 THR A CA 1
ATOM 733 C C . THR A 1 94 ? 3.865 24.453 5.898 1 98.44 94 THR A C 1
ATOM 735 O O . THR A 1 94 ? 5.07 24.312 5.691 1 98.44 94 THR A O 1
ATOM 738 N N . LEU A 1 95 ? 3.15 23.531 6.48 1 98.69 95 LEU A N 1
ATOM 739 C CA . LEU A 1 95 ? 3.717 22.281 6.973 1 98.69 95 LEU A CA 1
ATOM 740 C C . LEU A 1 95 ? 4.254 21.438 5.824 1 98.69 95 LEU A C 1
ATOM 742 O O . LEU A 1 95 ? 5.348 20.875 5.918 1 98.69 95 LEU A O 1
ATOM 746 N N . ILE A 1 96 ? 3.549 21.328 4.754 1 98.75 96 ILE A N 1
ATOM 747 C CA . ILE A 1 96 ? 3.947 20.516 3.619 1 98.75 96 ILE A CA 1
ATOM 748 C C . ILE A 1 96 ? 5.207 21.094 2.979 1 98.75 96 ILE A C 1
ATOM 750 O O . ILE A 1 96 ? 6.145 20.359 2.66 1 98.75 96 ILE A O 1
ATOM 754 N N . ASN A 1 97 ? 5.234 22.422 2.777 1 98.69 97 ASN A N 1
ATOM 755 C CA . ASN A 1 97 ? 6.422 23.047 2.213 1 98.69 97 ASN A CA 1
ATOM 756 C C . ASN A 1 97 ? 7.648 22.828 3.092 1 98.69 97 ASN A C 1
ATOM 758 O O . ASN A 1 97 ? 8.734 22.547 2.586 1 98.69 97 ASN A O 1
ATOM 762 N N . PHE A 1 98 ? 7.461 22.984 4.371 1 98.75 98 PHE A N 1
ATOM 763 C CA . PHE A 1 98 ? 8.547 22.672 5.297 1 98.75 98 PHE A CA 1
ATOM 764 C C . PHE A 1 98 ? 9.016 21.234 5.117 1 98.75 98 PHE A C 1
ATOM 766 O O . PHE A 1 98 ? 10.219 20.984 5.043 1 98.75 98 PHE A O 1
ATOM 773 N N . PHE A 1 99 ? 8.07 20.297 5.043 1 98.81 99 PHE A N 1
ATOM 774 C CA . PHE A 1 99 ? 8.375 18.875 4.918 1 98.81 99 PHE A CA 1
ATOM 775 C C . PHE A 1 99 ? 9.102 18.594 3.607 1 98.81 99 PHE A C 1
ATOM 777 O O . PHE A 1 99 ? 10.047 17.812 3.57 1 98.81 99 PHE A O 1
ATOM 784 N N . ILE A 1 100 ? 8.68 19.203 2.5 1 98.62 100 ILE A N 1
ATOM 785 C CA . ILE A 1 100 ? 9.32 19.031 1.2 1 98.62 100 ILE A CA 1
ATOM 786 C C . ILE A 1 100 ? 10.789 19.422 1.294 1 98.62 100 ILE A C 1
ATOM 788 O O . ILE A 1 100 ? 11.664 18.672 0.87 1 98.62 100 ILE A O 1
ATOM 792 N N . ASP A 1 101 ? 11.062 20.562 1.877 1 98.44 101 ASP A N 1
ATOM 793 C CA . ASP A 1 101 ? 12.438 21.031 2.041 1 98.44 101 ASP A CA 1
ATOM 794 C C . ASP A 1 101 ? 13.234 20.094 2.939 1 98.44 101 ASP A C 1
ATOM 796 O O . ASP A 1 101 ? 14.367 19.734 2.627 1 98.44 101 ASP A O 1
ATOM 800 N N . PHE A 1 102 ? 12.648 19.688 4 1 98.56 102 PHE A N 1
ATOM 801 C CA . PHE A 1 102 ? 13.281 18.781 4.945 1 98.56 102 PHE A CA 1
ATOM 802 C C . PHE A 1 102 ? 13.617 17.453 4.277 1 98.56 102 PHE A C 1
ATOM 804 O O . PHE A 1 102 ? 14.734 16.953 4.395 1 98.56 102 PHE A O 1
ATOM 811 N N . ALA A 1 103 ? 12.602 16.875 3.637 1 98.44 103 ALA A N 1
ATOM 812 C CA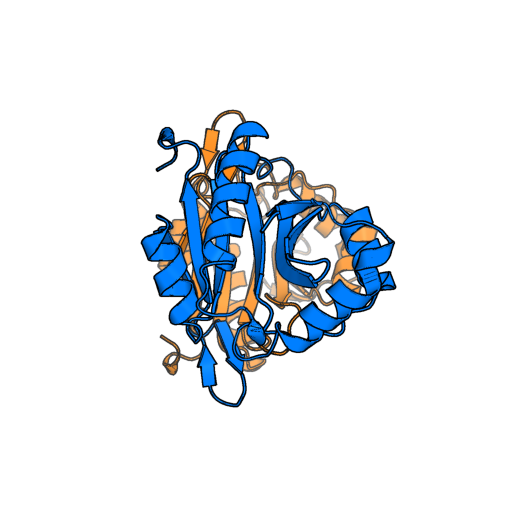 . ALA A 1 103 ? 12.758 15.578 2.975 1 98.44 103 ALA A CA 1
ATOM 813 C C . ALA A 1 103 ? 13.891 15.625 1.949 1 98.44 103 ALA A C 1
ATOM 815 O O . ALA A 1 103 ? 14.672 14.672 1.833 1 98.44 103 ALA A O 1
ATOM 816 N N . LYS A 1 104 ? 13.961 16.703 1.246 1 97.81 104 LYS A N 1
ATOM 817 C CA . LYS A 1 104 ? 15.047 16.891 0.286 1 97.81 104 LYS A CA 1
ATOM 818 C C . LYS A 1 104 ? 16.406 16.859 0.979 1 97.81 104 LYS A C 1
ATOM 820 O O . LYS A 1 104 ? 17.328 16.172 0.528 1 97.81 104 LYS A O 1
ATOM 825 N N . LYS A 1 105 ? 16.5 17.578 2.045 1 97.81 105 LYS A N 1
ATOM 826 C CA . LYS A 1 105 ? 17.75 17.656 2.801 1 97.81 105 LYS A CA 1
ATOM 827 C C . LYS A 1 105 ? 18.125 16.281 3.373 1 97.81 105 LYS A C 1
ATOM 829 O O . LYS A 1 105 ? 19.312 15.961 3.479 1 97.81 105 LYS A O 1
ATOM 834 N N . GLU A 1 106 ? 17.109 15.477 3.727 1 97.44 106 GLU A N 1
ATOM 835 C CA . GLU A 1 106 ? 17.328 14.156 4.316 1 97.44 106 GLU A CA 1
ATOM 836 C C . GLU A 1 106 ? 17.734 13.141 3.256 1 97.44 106 GLU A C 1
ATOM 838 O O . GLU A 1 106 ? 18.062 12 3.58 1 97.44 106 GLU A O 1
ATOM 843 N N . GLY A 1 107 ? 17.594 13.484 1.957 1 97.19 107 GLY A N 1
ATOM 844 C CA . GLY A 1 107 ? 18.078 12.625 0.885 1 97.19 107 GLY A CA 1
ATOM 845 C C . GLY A 1 107 ? 16.969 11.805 0.24 1 97.19 107 GLY A C 1
ATOM 846 O O . GLY A 1 107 ? 17.25 10.938 -0.592 1 97.19 107 GLY A O 1
ATOM 847 N N . PHE A 1 108 ? 15.766 12.016 0.668 1 98.19 108 PHE A N 1
ATOM 848 C CA . PHE A 1 108 ? 14.664 11.375 -0.035 1 98.19 108 PHE A CA 1
ATOM 849 C C . PHE A 1 108 ? 14.586 11.852 -1.479 1 98.19 108 PHE A C 1
ATOM 851 O O . PHE A 1 108 ? 15.062 12.945 -1.802 1 98.19 108 PHE A O 1
ATOM 858 N N . LYS A 1 109 ? 13.945 11.031 -2.328 1 98.62 109 LYS A N 1
ATOM 859 C CA . LYS A 1 109 ? 13.875 11.359 -3.748 1 98.62 109 LYS A CA 1
ATOM 860 C C . LYS A 1 109 ? 12.43 11.555 -4.199 1 98.62 109 LYS A C 1
ATOM 862 O O . LYS A 1 109 ? 12.18 12.18 -5.234 1 98.62 109 LYS A O 1
ATOM 867 N N . LYS A 1 110 ? 11.555 11.016 -3.436 1 98.62 110 LYS A N 1
ATOM 868 C CA . LYS A 1 110 ? 10.141 11.031 -3.807 1 98.62 110 LYS A CA 1
ATOM 869 C C . LYS A 1 110 ? 9.242 11.031 -2.57 1 98.62 110 LYS A C 1
ATOM 871 O O . LYS A 1 110 ? 9.508 10.312 -1.605 1 98.62 110 LYS A O 1
ATOM 876 N N . ILE A 1 111 ? 8.219 11.859 -2.545 1 98.81 111 ILE A N 1
ATOM 877 C CA . ILE A 1 111 ? 7.152 11.859 -1.549 1 98.81 111 ILE A CA 1
ATOM 878 C C . ILE A 1 111 ? 5.871 11.297 -2.166 1 98.81 111 ILE A C 1
ATOM 880 O O . ILE A 1 111 ? 5.527 11.625 -3.305 1 98.81 111 ILE A O 1
ATOM 884 N N . THR A 1 112 ? 5.238 10.438 -1.473 1 98.44 112 THR A N 1
ATOM 885 C CA . THR A 1 112 ? 3.963 9.906 -1.943 1 98.44 112 THR A CA 1
ATOM 886 C C . THR A 1 112 ? 2.881 10.07 -0.881 1 98.44 112 THR A C 1
ATOM 888 O O . THR A 1 112 ? 3.186 10.211 0.306 1 98.44 112 THR A O 1
ATOM 891 N N . ILE A 1 113 ? 1.682 10.148 -1.324 1 98.06 113 ILE A N 1
ATOM 892 C CA . ILE A 1 113 ? 0.548 10.203 -0.406 1 98.06 113 ILE A CA 1
ATOM 893 C C . ILE A 1 113 ? -0.684 9.594 -1.073 1 98.06 113 ILE A C 1
ATOM 895 O O . ILE A 1 113 ? -0.817 9.633 -2.299 1 98.06 113 ILE A O 1
ATOM 899 N N . GLN A 1 114 ? -1.513 9.039 -0.279 1 97.25 114 GLN A N 1
ATOM 900 C CA . GLN A 1 114 ? -2.807 8.539 -0.729 1 97.25 114 GLN A CA 1
ATOM 901 C C . GLN A 1 114 ? -3.941 9.438 -0.251 1 97.25 114 GLN A C 1
ATOM 903 O O . GLN A 1 114 ? -3.965 9.852 0.91 1 97.25 114 GLN A O 1
ATOM 908 N N . VAL A 1 115 ? -4.828 9.742 -1.161 1 97.38 115 VAL A N 1
ATOM 909 C CA . VAL A 1 115 ? -5.945 10.633 -0.883 1 97.38 115 VAL A CA 1
ATOM 910 C C . VAL A 1 115 ? -7.25 10 -1.355 1 97.38 115 VAL A C 1
ATOM 912 O O . VAL A 1 115 ? -7.359 9.578 -2.51 1 97.38 115 VAL A O 1
ATOM 915 N N . MET A 1 116 ? -8.227 9.945 -0.447 1 96.38 116 MET A N 1
ATOM 916 C CA . MET A 1 116 ? -9.547 9.469 -0.85 1 96.38 116 MET A CA 1
ATOM 917 C C . MET A 1 116 ? -10.172 10.414 -1.87 1 96.38 116 MET A C 1
ATOM 919 O O . MET A 1 116 ? -10.102 11.633 -1.724 1 96.38 116 MET A O 1
ATOM 923 N N . GLY A 1 117 ? -10.766 9.82 -2.857 1 94.69 117 GLY A N 1
ATOM 924 C CA . GLY A 1 117 ? -11.43 10.609 -3.883 1 94.69 117 GLY A CA 1
ATOM 925 C C . GLY A 1 117 ? -12.531 11.492 -3.334 1 94.69 117 GLY A C 1
ATOM 926 O O . GLY A 1 117 ? -12.93 12.469 -3.975 1 94.69 117 GLY A O 1
ATOM 927 N N . SER A 1 118 ? -12.984 11.227 -2.188 1 91.12 118 SER A N 1
ATOM 928 C CA . SER A 1 118 ? -14.047 11.984 -1.526 1 91.12 118 SER A CA 1
ATOM 929 C C . SER A 1 118 ? -13.484 13.219 -0.826 1 91.12 118 SER A C 1
ATOM 931 O O . SER A 1 118 ? -14.219 13.953 -0.162 1 91.12 118 SER A O 1
ATOM 933 N N . ASN A 1 119 ? -12.172 13.438 -0.972 1 92.44 119 ASN A N 1
ATOM 934 C CA . ASN A 1 119 ? -11.516 14.594 -0.373 1 92.44 119 ASN A CA 1
ATOM 935 C C . ASN A 1 119 ? -10.977 15.547 -1.437 1 92.44 119 ASN A C 1
ATOM 937 O O . ASN A 1 119 ? -9.766 15.727 -1.558 1 92.44 119 ASN A O 1
ATOM 941 N N . PRO A 1 120 ? -11.859 16.219 -2.123 1 92.88 120 PRO A N 1
ATOM 942 C CA . PRO A 1 120 ? -11.422 17.078 -3.229 1 92.88 120 PRO A CA 1
ATOM 943 C C . PRO A 1 120 ? -10.547 18.25 -2.766 1 92.88 120 PRO A C 1
ATOM 945 O O . PRO A 1 120 ? -9.672 18.703 -3.51 1 92.88 120 PRO A O 1
ATOM 948 N N . ALA A 1 121 ? -10.758 18.688 -1.599 1 92.88 121 ALA A N 1
ATOM 949 C CA . ALA A 1 121 ? -9.945 19.781 -1.075 1 92.88 121 ALA A CA 1
ATOM 950 C C . ALA A 1 121 ? -8.484 19.375 -0.964 1 92.88 121 ALA A C 1
ATOM 952 O O . ALA A 1 121 ? -7.59 20.141 -1.334 1 92.88 121 ALA A O 1
ATOM 953 N N . ALA A 1 122 ? -8.258 18.188 -0.433 1 95.19 122 ALA A N 1
ATOM 954 C CA . ALA A 1 122 ? -6.891 17.688 -0.333 1 95.19 122 ALA A CA 1
ATOM 955 C C . ALA A 1 122 ? -6.273 17.5 -1.716 1 95.19 122 ALA A C 1
ATOM 957 O O . ALA A 1 122 ? -5.121 17.891 -1.943 1 95.19 122 ALA A O 1
ATOM 958 N N . LEU A 1 123 ? -7.027 16.953 -2.648 1 96.81 123 LEU A N 1
ATOM 959 C CA . LEU A 1 123 ? -6.543 16.75 -4.008 1 96.81 123 LEU A CA 1
ATOM 960 C C . LEU A 1 123 ? -6.141 18.078 -4.652 1 96.81 123 LEU A C 1
ATOM 962 O O . LEU A 1 123 ? -5.082 18.172 -5.273 1 96.81 123 LEU A O 1
ATOM 966 N N . LYS A 1 124 ? -6.965 19.062 -4.535 1 96.38 124 LYS A N 1
ATOM 967 C CA . LYS A 1 124 ? -6.68 20.391 -5.074 1 96.38 124 LYS A CA 1
ATOM 968 C C . LYS A 1 124 ? -5.418 20.984 -4.445 1 96.38 124 LYS A C 1
ATOM 970 O O . LYS A 1 124 ? -4.582 21.562 -5.141 1 96.38 124 LYS A O 1
ATOM 975 N N . LEU A 1 125 ? -5.316 20.859 -3.168 1 96.69 125 LEU A N 1
ATOM 976 C CA . LEU A 1 125 ? -4.152 21.375 -2.449 1 96.69 125 LEU A CA 1
ATOM 977 C C . LEU A 1 125 ? -2.869 20.719 -2.963 1 96.69 125 LEU A C 1
ATOM 979 O O . LEU A 1 125 ? -1.906 21.422 -3.287 1 96.69 125 LEU A O 1
ATOM 983 N N . TYR A 1 126 ? -2.846 19.406 -3.029 1 98.12 126 TYR A N 1
ATOM 984 C CA . TYR A 1 126 ? -1.646 18.688 -3.445 1 98.12 126 TYR A CA 1
ATOM 985 C C . TYR A 1 126 ? -1.294 19.016 -4.895 1 98.12 126 TYR A C 1
ATOM 987 O O . TYR A 1 126 ? -0.118 19.141 -5.238 1 98.12 126 TYR A O 1
ATOM 995 N N . ASN A 1 127 ? -2.336 19.125 -5.719 1 97.75 127 ASN A N 1
ATOM 996 C CA . ASN A 1 127 ? -2.098 19.531 -7.098 1 97.75 127 ASN A CA 1
ATOM 997 C C . ASN A 1 127 ? -1.444 20.906 -7.168 1 97.75 127 ASN A C 1
ATOM 999 O O . ASN A 1 127 ? -0.465 21.094 -7.891 1 97.75 127 ASN A O 1
ATOM 1003 N N . LYS A 1 128 ? -1.941 21.797 -6.41 1 97.56 128 LYS A N 1
ATOM 1004 C CA . LYS A 1 128 ? -1.4 23.156 -6.367 1 97.56 128 LYS A CA 1
ATOM 1005 C C . LYS A 1 128 ? 0.05 23.156 -5.895 1 97.56 128 LYS A C 1
ATOM 1007 O O . LYS A 1 128 ? 0.854 23.984 -6.336 1 97.56 128 LYS A O 1
ATOM 1012 N N . LEU A 1 129 ? 0.38 22.234 -5.043 1 97.88 129 LEU A N 1
ATOM 1013 C CA . LEU A 1 129 ? 1.713 22.188 -4.453 1 97.88 129 LEU A CA 1
ATOM 1014 C C . LEU A 1 129 ? 2.682 21.438 -5.371 1 97.88 129 LEU A C 1
ATOM 1016 O O . LEU A 1 129 ? 3.875 21.344 -5.07 1 97.88 129 LEU A O 1
ATOM 1020 N N . GLY A 1 130 ? 2.168 20.828 -6.453 1 97.69 130 GLY A N 1
ATOM 1021 C CA . GLY A 1 130 ? 3.055 20.234 -7.438 1 97.69 130 GLY A CA 1
ATOM 1022 C C . GLY A 1 130 ? 3.049 18.719 -7.402 1 97.69 130 GLY A C 1
ATOM 1023 O O . GLY A 1 130 ? 3.861 18.078 -8.07 1 97.69 130 GLY A O 1
ATOM 1024 N N . PHE A 1 131 ? 2.125 18.156 -6.633 1 98.5 131 PHE A N 1
ATOM 1025 C CA . PHE A 1 131 ? 1.963 16.703 -6.676 1 98.5 131 PHE A CA 1
ATOM 1026 C C . PHE A 1 131 ? 1.28 16.266 -7.969 1 98.5 131 PHE A C 1
ATOM 1028 O O . PHE A 1 131 ? 0.425 16.984 -8.492 1 98.5 131 PHE A O 1
ATOM 1035 N N . VAL A 1 132 ? 1.649 15.062 -8.406 1 98.06 132 VAL A N 1
ATOM 1036 C CA . VAL A 1 132 ? 1.034 14.5 -9.602 1 98.06 132 VAL A CA 1
ATOM 1037 C C . VAL A 1 132 ? 0.399 13.148 -9.273 1 98.06 132 VAL A C 1
ATOM 1039 O O . VAL A 1 132 ? 0.881 12.43 -8.391 1 98.06 132 VAL A O 1
ATOM 1042 N N . GLU A 1 133 ? -0.651 12.844 -9.922 1 98.12 133 GLU A N 1
ATOM 1043 C CA . GLU A 1 133 ? -1.326 11.57 -9.695 1 98.12 133 GLU A CA 1
ATOM 1044 C C . GLU A 1 133 ? -0.608 10.43 -10.422 1 98.12 133 GLU A C 1
ATOM 1046 O O . GLU A 1 133 ? -0.366 10.508 -11.625 1 98.12 133 GLU A O 1
ATOM 1051 N N . GLU A 1 134 ? -0.24 9.43 -9.664 1 98.44 134 GLU A N 1
ATOM 1052 C CA . GLU A 1 134 ? 0.398 8.258 -10.266 1 98.44 134 GLU A CA 1
ATOM 1053 C C . GLU A 1 134 ? -0.586 7.102 -10.398 1 98.44 134 GLU A C 1
ATOM 1055 O O . GLU A 1 134 ? -0.323 6.137 -11.117 1 98.44 134 GLU A O 1
ATOM 1060 N N . GLY A 1 135 ? -1.685 7.238 -9.688 1 98.31 135 GLY A N 1
ATOM 1061 C CA . GLY A 1 135 ? -2.688 6.188 -9.758 1 98.31 135 GLY A CA 1
ATOM 1062 C C . GLY A 1 135 ?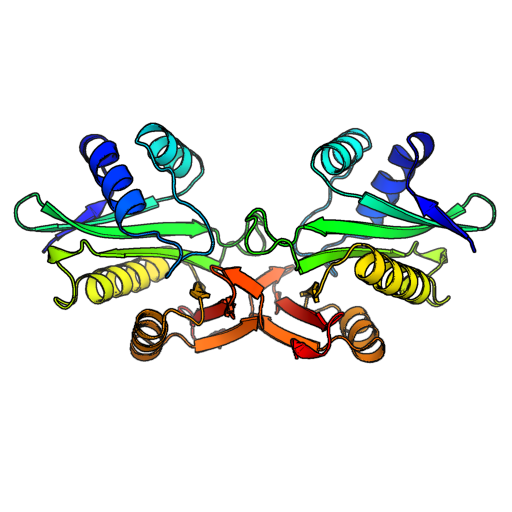 -4.012 6.586 -9.141 1 98.31 135 GLY A C 1
ATOM 1063 O O . GLY A 1 135 ? -4.059 7.441 -8.25 1 98.31 135 GLY A O 1
ATOM 1064 N N . ARG A 1 136 ? -5.059 6 -9.648 1 98.19 136 ARG A N 1
ATOM 1065 C CA . ARG A 1 136 ? -6.406 6.09 -9.094 1 98.19 136 ARG A CA 1
ATOM 1066 C C . ARG A 1 136 ? -7.047 4.707 -8.992 1 98.19 136 ARG A C 1
ATOM 1068 O O . ARG A 1 136 ? -7.449 4.129 -10 1 98.19 136 ARG A O 1
ATOM 1075 N N . LEU A 1 137 ? -7.023 4.191 -7.754 1 98.31 137 LEU A N 1
ATOM 1076 C CA . LEU A 1 137 ? -7.621 2.891 -7.484 1 98.31 137 LEU A CA 1
ATOM 1077 C C . LEU A 1 137 ? -9.141 3.004 -7.363 1 98.31 137 LEU A C 1
ATOM 1079 O O . LEU A 1 137 ? -9.648 3.461 -6.34 1 98.31 137 LEU A O 1
ATOM 1083 N N . LYS A 1 138 ? -9.773 2.582 -8.375 1 97.94 138 LYS A N 1
ATOM 1084 C CA . LYS A 1 138 ? -11.211 2.797 -8.477 1 97.94 138 LYS A CA 1
ATOM 1085 C C . LYS A 1 138 ? -11.969 1.964 -7.449 1 97.94 138 LYS A C 1
ATOM 1087 O O . LYS A 1 138 ? -11.688 0.778 -7.27 1 97.94 138 LYS A O 1
ATOM 1092 N N . LYS A 1 139 ? -12.938 2.633 -6.77 1 98.12 139 LYS A N 1
ATOM 1093 C CA . LYS A 1 139 ? -13.852 1.979 -5.832 1 98.12 139 LYS A CA 1
ATOM 1094 C C . LYS A 1 139 ? -13.078 1.12 -4.832 1 98.12 139 LYS A C 1
ATOM 1096 O O . LYS A 1 139 ? -13.477 -0.008 -4.539 1 98.12 139 LYS A O 1
ATOM 1101 N N . GLU A 1 140 ? -12.047 1.651 -4.301 1 97.94 140 GLU A N 1
ATOM 1102 C CA . GLU A 1 140 ? -11.117 0.929 -3.434 1 97.94 140 GLU A CA 1
ATOM 1103 C C . GLU A 1 140 ? -11.719 0.722 -2.043 1 97.94 140 GLU A C 1
ATOM 1105 O O . GLU A 1 140 ? -11.438 -0.286 -1.389 1 97.94 140 GLU A O 1
ATOM 1110 N N . PHE A 1 141 ? -12.508 1.659 -1.656 1 98 141 PHE A N 1
ATOM 1111 C CA . PHE A 1 141 ? -13.141 1.59 -0.343 1 98 141 PHE A CA 1
ATOM 1112 C C . PHE A 1 141 ? -14.648 1.731 -0.461 1 98 141 PHE A C 1
ATOM 1114 O O . PHE A 1 141 ? -15.156 2.277 -1.445 1 98 141 PHE A O 1
ATOM 1121 N N . PHE A 1 142 ? -15.344 1.215 0.506 1 97.62 142 PHE A N 1
ATOM 1122 C CA . PHE A 1 142 ? -16.797 1.354 0.632 1 97.62 142 PHE A CA 1
ATOM 1123 C C . PHE A 1 142 ? -17.156 1.94 1.988 1 97.62 142 PHE A C 1
ATOM 1125 O O . PHE A 1 142 ? -17.031 1.27 3.016 1 97.62 142 PHE A O 1
ATOM 1132 N N . ILE A 1 143 ? -17.594 3.174 1.995 1 97 143 ILE A N 1
ATOM 1133 C CA . ILE A 1 143 ? -17.859 3.912 3.225 1 97 143 ILE A CA 1
ATOM 1134 C C . ILE A 1 143 ? -19.25 4.555 3.148 1 97 143 ILE A C 1
ATOM 1136 O O . ILE A 1 143 ? -19.547 5.273 2.195 1 97 143 ILE A O 1
ATOM 1140 N N . ASP A 1 144 ? -20.078 4.27 4.164 1 94.88 144 ASP A N 1
ATOM 1141 C CA . ASP A 1 144 ? -21.406 4.855 4.289 1 94.88 144 ASP A CA 1
ATOM 1142 C C . ASP A 1 144 ? -22.219 4.66 3.008 1 94.88 144 ASP A C 1
ATOM 1144 O O . ASP A 1 144 ? -22.828 5.605 2.498 1 94.88 144 ASP A O 1
ATOM 1148 N N . GLY A 1 145 ? -22.016 3.51 2.398 1 95.5 145 GLY A N 1
ATOM 1149 C CA . GLY A 1 145 ? -22.844 3.123 1.27 1 95.5 145 GLY A CA 1
ATOM 1150 C C . GLY A 1 145 ? -22.312 3.619 -0.061 1 95.5 145 GLY A C 1
ATOM 1151 O O . GLY A 1 145 ? -22.984 3.496 -1.089 1 95.5 145 GLY A O 1
ATOM 1152 N N . GLU A 1 146 ? -21.172 4.172 -0.069 1 96.38 146 GLU A N 1
ATOM 1153 C CA . GLU A 1 146 ? -20.594 4.703 -1.302 1 96.38 146 GLU A CA 1
ATOM 1154 C C . GLU A 1 146 ? -19.203 4.141 -1.55 1 96.38 146 GLU A C 1
ATOM 1156 O O . GLU A 1 146 ? -18.406 4.008 -0.617 1 96.38 146 GLU A O 1
ATOM 1161 N N . TYR A 1 147 ? -18.984 3.758 -2.799 1 97.44 147 TYR A N 1
ATOM 1162 C CA . TYR A 1 147 ? -17.641 3.404 -3.209 1 97.44 147 TYR A CA 1
ATOM 1163 C C . TYR A 1 147 ? -16.781 4.652 -3.434 1 97.44 147 TYR A C 1
ATOM 1165 O O . TYR A 1 147 ? -17.266 5.637 -4.004 1 97.44 147 TYR A O 1
ATOM 1173 N N . ILE A 1 148 ? -15.578 4.582 -2.973 1 97.62 148 ILE A N 1
ATOM 1174 C CA . ILE A 1 148 ? -14.68 5.73 -3.031 1 97.62 148 ILE A CA 1
ATOM 1175 C C . ILE A 1 148 ? -13.344 5.312 -3.65 1 97.62 148 ILE A C 1
ATOM 1177 O O . ILE A 1 148 ? -12.789 4.27 -3.297 1 97.62 148 ILE A O 1
ATOM 1181 N N . ASP A 1 149 ? -12.891 6.133 -4.602 1 98 149 ASP A N 1
ATOM 1182 C CA . ASP A 1 149 ? -11.57 5.906 -5.191 1 98 149 ASP A CA 1
ATOM 1183 C C . ASP A 1 149 ? -10.461 6.262 -4.207 1 98 149 ASP A C 1
ATOM 1185 O O . ASP A 1 149 ? -10.672 7.039 -3.275 1 98 149 ASP A O 1
ATOM 1189 N N . ASP A 1 150 ? -9.344 5.617 -4.297 1 98 150 ASP A N 1
ATOM 1190 C CA . ASP A 1 150 ? -8.109 5.965 -3.607 1 98 150 ASP A CA 1
ATOM 1191 C C . ASP A 1 150 ? -7.066 6.496 -4.59 1 98 150 ASP A C 1
ATOM 1193 O O . ASP A 1 150 ? -6.664 5.793 -5.516 1 98 150 ASP A O 1
ATOM 1197 N N . CYS A 1 151 ? -6.66 7.703 -4.496 1 98.56 151 CYS A N 1
ATOM 1198 C CA . CYS A 1 151 ? -5.707 8.352 -5.395 1 98.56 151 CYS A CA 1
ATOM 1199 C C . CYS A 1 151 ? -4.301 8.32 -4.809 1 98.56 151 CYS A C 1
ATOM 1201 O O . CYS A 1 151 ? -4.105 8.641 -3.637 1 98.56 151 CYS A O 1
ATOM 1203 N N . ILE A 1 152 ? -3.369 7.938 -5.578 1 98.62 152 ILE A N 1
ATOM 1204 C CA . ILE A 1 152 ? -1.964 7.926 -5.184 1 98.62 152 ILE A CA 1
ATOM 1205 C C . ILE A 1 152 ? -1.229 9.086 -5.855 1 98.62 152 ILE A C 1
ATOM 1207 O O . ILE A 1 152 ? -1.15 9.148 -7.086 1 98.62 152 ILE A O 1
ATOM 1211 N N . LEU A 1 153 ? -0.71 9.969 -5.062 1 98.75 153 LEU A N 1
ATOM 1212 C CA . LEU A 1 153 ? -0.008 11.141 -5.57 1 98.75 153 LEU A CA 1
ATOM 1213 C C . LEU A 1 153 ? 1.479 11.07 -5.238 1 98.75 153 LEU A C 1
ATOM 1215 O O . LEU A 1 153 ? 1.869 10.438 -4.254 1 98.75 153 LEU A O 1
ATOM 1219 N N . ALA A 1 154 ? 2.227 11.75 -6.078 1 98.62 154 ALA A N 1
ATOM 1220 C CA . ALA A 1 154 ? 3.672 11.797 -5.875 1 98.62 154 ALA A CA 1
ATOM 1221 C C . ALA A 1 154 ? 4.203 13.219 -6.043 1 98.62 154 ALA A C 1
ATOM 1223 O O . ALA A 1 154 ? 3.684 13.992 -6.852 1 98.62 154 ALA A O 1
ATOM 1224 N N . PHE A 1 155 ? 5.137 13.57 -5.289 1 98.69 155 PHE A N 1
ATOM 1225 C CA . PHE A 1 155 ? 5.984 14.75 -5.441 1 98.69 155 PHE A CA 1
ATOM 1226 C C . PHE A 1 155 ? 7.445 14.344 -5.613 1 98.69 155 PHE A C 1
ATOM 1228 O O . PHE A 1 155 ? 8.023 13.711 -4.73 1 98.69 155 PHE A O 1
ATOM 1235 N N . TYR A 1 156 ? 8.008 14.719 -6.77 1 98.31 156 TYR A N 1
ATOM 1236 C CA . TYR A 1 156 ? 9.367 14.305 -7.09 1 98.31 156 TYR A CA 1
ATOM 1237 C C . TYR A 1 156 ? 10.383 15.328 -6.578 1 98.31 156 TYR A C 1
ATOM 1239 O O . TYR A 1 156 ? 10.523 16.406 -7.148 1 98.31 156 TYR A O 1
ATOM 1247 N N . LEU A 1 157 ? 11.086 14.945 -5.535 1 98.06 157 LEU A N 1
ATOM 1248 C CA . LEU A 1 157 ? 12.148 15.789 -4.992 1 98.06 157 LEU A CA 1
ATOM 1249 C C . LEU A 1 157 ? 13.344 15.828 -5.934 1 98.06 157 LEU A C 1
ATOM 1251 O O . LEU A 1 157 ? 13.992 16.875 -6.078 1 98.06 157 LEU A O 1
ATOM 1255 N N . ASP A 1 158 ? 13.672 14.688 -6.457 1 95.38 158 ASP A N 1
ATOM 1256 C CA . ASP A 1 158 ? 14.617 14.562 -7.559 1 95.38 158 ASP A CA 1
ATOM 1257 C C . ASP A 1 158 ? 13.898 14.547 -8.906 1 95.38 158 ASP A C 1
ATOM 1259 O O . ASP A 1 158 ? 13.336 13.523 -9.305 1 95.38 158 ASP A O 1
ATOM 1263 N N . LYS A 1 159 ? 14.008 15.602 -9.641 1 91.62 159 LYS A N 1
ATOM 1264 C CA . LYS A 1 159 ? 13.242 15.797 -10.867 1 91.62 159 LYS A CA 1
ATOM 1265 C C . LYS A 1 159 ? 13.68 14.812 -11.953 1 91.62 159 LYS A C 1
ATOM 1267 O O . LYS A 1 159 ? 12.953 14.586 -12.922 1 91.62 159 LYS A O 1
ATOM 1272 N N . SER A 1 160 ? 14.82 14.227 -11.797 1 88.19 160 SER A N 1
ATOM 1273 C CA . SER A 1 160 ? 15.281 13.234 -12.758 1 88.19 160 SER A CA 1
ATOM 1274 C C . SER A 1 160 ? 14.414 11.977 -12.719 1 88.19 160 SER A C 1
ATOM 1276 O O . SER A 1 160 ? 14.453 11.156 -13.633 1 88.19 160 SER A O 1
ATOM 1278 N N . LEU A 1 161 ? 13.586 11.859 -11.688 1 88.38 161 LEU A N 1
ATOM 1279 C CA . LEU A 1 161 ? 12.742 10.68 -11.523 1 88.38 161 LEU A CA 1
ATOM 1280 C C . LEU A 1 161 ? 11.406 10.859 -12.242 1 88.38 161 LEU A C 1
ATOM 1282 O O . LEU A 1 161 ? 10.625 9.922 -12.344 1 88.38 161 LEU A O 1
ATOM 1286 N N . MET A 1 162 ? 11.141 11.984 -12.68 1 87.69 162 MET A N 1
ATOM 1287 C CA . MET A 1 162 ? 9.859 12.25 -13.336 1 87.69 162 MET A CA 1
ATOM 1288 C C . MET A 1 162 ? 9.836 11.633 -14.734 1 87.69 162 MET A C 1
ATOM 1290 O O . MET A 1 162 ? 10.844 11.633 -15.438 1 87.69 162 MET A O 1
ATOM 1294 N N . MET B 1 1 ? -3.602 -31.969 -13.492 1 94.5 1 MET B N 1
ATOM 1295 C CA . MET B 1 1 ? -3.266 -30.922 -12.523 1 94.5 1 MET B CA 1
ATOM 1296 C C . MET B 1 1 ? -4.457 -30.609 -11.625 1 94.5 1 MET B C 1
ATOM 1298 O O . MET B 1 1 ? -5.57 -30.406 -12.109 1 94.5 1 MET B O 1
ATOM 1302 N N . GLU B 1 2 ? -4.367 -30.719 -10.367 1 97.31 2 GLU B N 1
ATOM 1303 C CA . GLU B 1 2 ? -5.398 -30.453 -9.367 1 97.31 2 GLU B CA 1
ATOM 1304 C C . GLU B 1 2 ? -5.066 -29.219 -8.547 1 97.31 2 GLU B C 1
ATOM 1306 O O . GLU B 1 2 ? -3.9 -28.969 -8.234 1 97.31 2 GLU B O 1
ATOM 1311 N N . ILE B 1 3 ? -6.141 -28.422 -8.18 1 98.62 3 ILE B N 1
ATOM 1312 C CA . ILE B 1 3 ? -5.953 -27.281 -7.297 1 98.62 3 ILE B CA 1
ATOM 1313 C C . ILE B 1 3 ? -6.559 -27.578 -5.926 1 98.62 3 ILE B C 1
ATOM 1315 O O . ILE B 1 3 ? -7.723 -27.984 -5.828 1 98.62 3 ILE B O 1
ATOM 1319 N N . ARG B 1 4 ? -5.777 -27.453 -4.941 1 98.25 4 ARG B N 1
ATOM 1320 C CA . ARG B 1 4 ? -6.258 -27.688 -3.586 1 98.25 4 ARG B CA 1
ATOM 1321 C C . ARG B 1 4 ? -5.66 -26.688 -2.604 1 98.25 4 ARG B C 1
ATOM 1323 O O . ARG B 1 4 ? -4.68 -26.016 -2.918 1 98.25 4 ARG B O 1
ATOM 1330 N N . LYS B 1 5 ? -6.211 -26.641 -1.371 1 98.38 5 LYS B N 1
ATOM 1331 C CA . LYS B 1 5 ? -5.68 -25.797 -0.31 1 98.38 5 LYS B CA 1
ATOM 1332 C C . LYS B 1 5 ? -4.414 -26.391 0.295 1 98.38 5 LYS B C 1
ATOM 1334 O O . LYS B 1 5 ? -4.223 -27.609 0.267 1 98.38 5 LYS B O 1
ATOM 1339 N N . ILE B 1 6 ? -3.656 -25.562 0.838 1 98.62 6 ILE B N 1
ATOM 1340 C CA . ILE B 1 6 ? -2.428 -25.969 1.512 1 98.62 6 ILE B CA 1
ATOM 1341 C C . ILE B 1 6 ? -2.764 -26.859 2.705 1 98.62 6 ILE B C 1
ATOM 1343 O O . ILE B 1 6 ? -3.801 -26.688 3.348 1 98.62 6 ILE B O 1
ATOM 1347 N N . GLU B 1 7 ? -1.908 -27.812 2.986 1 97.81 7 GLU B N 1
ATOM 1348 C CA . GLU B 1 7 ? -1.94 -28.672 4.168 1 97.81 7 GLU B CA 1
ATOM 1349 C C . GLU B 1 7 ? -0.613 -28.609 4.922 1 97.81 7 GLU B C 1
ATOM 1351 O O . GLU B 1 7 ? 0.414 -28.234 4.355 1 97.81 7 GLU B O 1
ATOM 1356 N N . PRO B 1 8 ? -0.639 -28.953 6.195 1 97.88 8 PRO B N 1
ATOM 1357 C CA . PRO B 1 8 ? 0.593 -28.875 6.984 1 97.88 8 PRO B CA 1
ATOM 1358 C C . PRO B 1 8 ? 1.761 -29.609 6.328 1 97.88 8 PRO B C 1
ATOM 1360 O O . PRO B 1 8 ? 2.906 -29.156 6.426 1 97.88 8 PRO B O 1
ATOM 1363 N N . ARG B 1 9 ? 1.534 -30.594 5.691 1 97.81 9 ARG B N 1
ATOM 1364 C CA . ARG B 1 9 ? 2.596 -31.359 5.051 1 97.81 9 ARG B CA 1
ATOM 1365 C C . ARG B 1 9 ? 3.27 -30.547 3.947 1 97.81 9 ARG B C 1
ATOM 1367 O O . ARG B 1 9 ? 4.352 -30.906 3.479 1 97.81 9 ARG B O 1
ATOM 1374 N N . ASP B 1 10 ? 2.584 -29.484 3.477 1 98.44 10 ASP B N 1
ATOM 1375 C CA . ASP B 1 10 ? 3.082 -28.688 2.352 1 98.44 10 ASP B CA 1
ATOM 1376 C C . ASP B 1 10 ? 3.979 -27.562 2.832 1 98.44 10 ASP B C 1
ATOM 1378 O O . ASP B 1 10 ? 4.684 -26.938 2.033 1 98.44 10 ASP B O 1
ATOM 1382 N N . PHE B 1 11 ? 4 -27.234 4.117 1 98.5 11 PHE B N 1
ATOM 1383 C CA . PHE B 1 11 ? 4.527 -25.969 4.641 1 98.5 11 PHE B CA 1
ATOM 1384 C C . PHE B 1 11 ? 5.996 -25.812 4.266 1 98.5 11 PHE B C 1
ATOM 1386 O O . PHE B 1 11 ? 6.406 -24.734 3.805 1 98.5 11 PHE B O 1
ATOM 1393 N N . VAL B 1 12 ? 6.766 -26.828 4.406 1 98.31 12 VAL B N 1
ATOM 1394 C CA . VAL B 1 12 ? 8.203 -26.75 4.145 1 98.31 12 VAL B CA 1
ATOM 1395 C C . VAL B 1 12 ? 8.445 -26.516 2.654 1 98.31 12 VAL B C 1
ATOM 1397 O O . VAL B 1 12 ? 9.227 -25.641 2.279 1 98.31 12 VAL B O 1
ATOM 1400 N N . LYS B 1 13 ? 7.781 -27.281 1.873 1 98.31 13 LYS B N 1
ATOM 1401 C CA . LYS B 1 13 ? 7.965 -27.172 0.429 1 98.31 13 LYS B CA 1
ATOM 1402 C C . LYS B 1 13 ? 7.5 -25.797 -0.077 1 98.31 13 LYS B C 1
ATOM 1404 O O . LYS B 1 13 ? 8.133 -25.219 -0.956 1 98.31 13 LYS B O 1
ATOM 1409 N N . VAL B 1 14 ? 6.426 -25.312 0.414 1 98.56 14 VAL B N 1
ATOM 1410 C CA . VAL B 1 14 ? 5.918 -24.016 0.022 1 98.56 14 VAL B CA 1
ATOM 1411 C C . VAL B 1 14 ? 6.934 -22.938 0.388 1 98.56 14 VAL B C 1
ATOM 1413 O O . VAL B 1 14 ? 7.227 -22.047 -0.419 1 98.56 14 VAL B O 1
ATOM 1416 N N . ALA B 1 15 ? 7.492 -23.016 1.582 1 98.56 15 ALA B N 1
ATOM 1417 C CA . ALA B 1 15 ? 8.516 -22.062 2.004 1 98.56 15 ALA B CA 1
ATOM 1418 C C . ALA B 1 15 ? 9.727 -22.109 1.07 1 98.56 15 ALA B C 1
ATOM 1420 O O . ALA B 1 15 ? 10.266 -21.062 0.692 1 98.56 15 ALA B O 1
ATOM 1421 N N . GLN B 1 16 ? 10.062 -23.297 0.712 1 98 16 GLN B N 1
ATOM 1422 C CA . GLN B 1 16 ? 11.18 -23.484 -0.208 1 98 16 GLN B CA 1
ATOM 1423 C C . GLN B 1 16 ? 10.898 -22.844 -1.559 1 98 16 GLN B C 1
ATOM 1425 O O . GLN B 1 16 ? 11.75 -22.141 -2.111 1 98 16 GLN B O 1
ATOM 1430 N N . LEU B 1 17 ? 9.766 -23.047 -2.07 1 97.69 17 LEU B N 1
ATOM 1431 C CA . LEU B 1 17 ? 9.375 -22.5 -3.365 1 97.69 17 LEU B CA 1
ATOM 1432 C C . LEU B 1 17 ? 9.305 -20.969 -3.309 1 97.69 17 LEU B C 1
ATOM 1434 O O . LEU B 1 17 ? 9.688 -20.297 -4.262 1 97.69 17 LEU B O 1
ATOM 1438 N N . GLU B 1 18 ? 8.789 -20.406 -2.213 1 97.44 18 GLU B N 1
ATOM 1439 C CA . GLU B 1 18 ? 8.781 -18.953 -2.043 1 97.44 18 GLU B CA 1
ATOM 1440 C C . GLU B 1 18 ? 10.195 -18.391 -2.117 1 97.44 18 GLU B C 1
ATOM 1442 O O . GLU B 1 18 ? 10.445 -17.406 -2.83 1 97.44 18 GLU B O 1
ATOM 1447 N N . ASN B 1 19 ? 11.094 -19 -1.437 1 97.25 19 ASN B N 1
ATOM 1448 C CA . ASN B 1 19 ? 12.477 -18.531 -1.413 1 97.25 19 ASN B CA 1
ATOM 1449 C C . ASN B 1 19 ? 13.117 -18.625 -2.795 1 97.25 19 ASN B C 1
ATOM 1451 O O . ASN B 1 19 ? 13.93 -17.766 -3.16 1 97.25 19 ASN B O 1
ATOM 1455 N N . GLU B 1 20 ? 12.727 -19.578 -3.553 1 95.5 20 GLU B N 1
ATOM 1456 C CA . GLU B 1 20 ? 13.305 -19.828 -4.871 1 95.5 20 GLU B CA 1
ATOM 1457 C C . GLU B 1 20 ? 12.711 -18.891 -5.918 1 95.5 20 GLU B C 1
ATOM 1459 O O . GLU B 1 20 ? 13.367 -18.547 -6.906 1 95.5 20 GLU B O 1
ATOM 1464 N N . ASN B 1 21 ? 11.508 -18.453 -5.68 1 93.88 21 ASN B N 1
ATOM 1465 C CA . ASN B 1 21 ? 10.781 -17.828 -6.781 1 93.88 21 ASN B CA 1
ATOM 1466 C C . ASN B 1 21 ? 10.531 -16.344 -6.516 1 93.88 21 ASN B C 1
ATOM 1468 O O . ASN B 1 21 ? 10.359 -15.562 -7.457 1 93.88 21 ASN B O 1
ATOM 1472 N N . TRP B 1 22 ? 10.453 -15.961 -5.293 1 93 22 TRP B N 1
ATOM 1473 C CA . TRP B 1 22 ? 10.336 -14.547 -4.965 1 93 22 TRP B CA 1
ATOM 1474 C C . TRP B 1 22 ? 11.711 -13.906 -4.805 1 93 22 TRP B C 1
ATOM 1476 O O . TRP B 1 22 ? 12.219 -13.773 -3.689 1 93 22 TRP B O 1
ATOM 1486 N N . ILE B 1 23 ? 12.203 -13.398 -5.922 1 92.12 23 ILE B N 1
ATOM 1487 C CA . ILE B 1 23 ? 13.539 -12.82 -5.988 1 92.12 23 ILE B CA 1
ATOM 1488 C C . ILE B 1 23 ? 13.438 -11.359 -6.426 1 92.12 23 ILE B C 1
ATOM 1490 O O . ILE B 1 23 ? 12.367 -10.883 -6.793 1 92.12 23 ILE B O 1
ATOM 1494 N N . LEU B 1 24 ? 14.516 -10.641 -6.406 1 92.81 24 LEU B N 1
ATOM 1495 C CA . LEU B 1 24 ? 14.531 -9.188 -6.586 1 92.81 24 LEU B CA 1
ATOM 1496 C C . LEU B 1 24 ? 14.117 -8.812 -8.008 1 92.81 24 LEU B C 1
ATOM 1498 O O . LEU B 1 24 ? 13.727 -7.672 -8.258 1 92.81 24 LEU B O 1
ATOM 1502 N N . ALA B 1 25 ? 14.086 -9.711 -8.883 1 88.88 25 ALA B N 1
ATOM 1503 C CA . ALA B 1 25 ? 13.617 -9.469 -10.242 1 88.88 25 ALA B CA 1
ATOM 1504 C C . ALA B 1 25 ? 12.094 -9.336 -10.281 1 88.88 25 ALA B C 1
ATOM 1506 O O . ALA B 1 25 ? 11.547 -8.711 -11.188 1 88.88 25 ALA B O 1
ATOM 1507 N N . SER B 1 26 ? 11.453 -9.859 -9.258 1 90.69 26 SER B N 1
ATOM 1508 C CA . SER B 1 26 ? 10 -9.906 -9.336 1 90.69 26 SER B CA 1
ATOM 1509 C C . SER B 1 26 ? 9.359 -9.281 -8.102 1 90.69 26 SER B C 1
ATOM 1511 O O . SER B 1 26 ? 8.164 -8.977 -8.102 1 90.69 26 SER B O 1
ATOM 1513 N N . THR B 1 27 ? 10.156 -9.117 -7.059 1 93.06 27 THR B N 1
ATOM 1514 C CA . THR B 1 27 ? 9.68 -8.5 -5.824 1 93.06 27 THR B CA 1
ATOM 1515 C C . THR B 1 27 ? 10.742 -7.578 -5.234 1 93.06 27 THR B C 1
ATOM 1517 O O . THR B 1 27 ? 11.938 -7.797 -5.422 1 93.06 27 THR B O 1
ATOM 1520 N N . PRO B 1 28 ? 10.297 -6.562 -4.508 1 94.88 28 PRO B N 1
ATOM 1521 C CA . PRO B 1 28 ? 11.258 -5.598 -3.969 1 94.88 28 PRO B CA 1
ATOM 1522 C C . PRO B 1 28 ? 11.758 -5.984 -2.578 1 94.88 28 PRO B C 1
ATOM 1524 O O . PRO B 1 28 ? 11.953 -5.113 -1.728 1 94.88 28 PRO B O 1
ATOM 1527 N N . HIS B 1 29 ? 11.75 -7.266 -2.248 1 93.19 29 HIS B N 1
ATOM 1528 C CA . HIS B 1 29 ? 12.258 -7.719 -0.96 1 93.19 29 HIS B CA 1
ATOM 1529 C C . HIS B 1 29 ? 13.078 -9 -1.111 1 93.19 29 HIS B C 1
ATOM 1531 O O . HIS B 1 29 ? 12.906 -9.734 -2.086 1 93.19 29 HIS B O 1
ATOM 1537 N N . VAL B 1 30 ? 13.883 -9.219 -0.106 1 93 30 VAL B N 1
ATOM 1538 C CA . VAL B 1 30 ? 14.562 -10.508 -0.002 1 93 30 VAL B CA 1
ATOM 1539 C C . VAL B 1 30 ? 13.711 -11.484 0.807 1 93 30 VAL B C 1
ATOM 1541 O O . VAL B 1 30 ? 13.352 -11.203 1.953 1 93 30 VAL B O 1
ATOM 1544 N N . MET B 1 31 ? 13.414 -12.547 0.168 1 93.5 31 MET B N 1
ATOM 1545 C CA . MET B 1 31 ? 12.539 -13.523 0.816 1 93.5 31 MET B CA 1
ATOM 1546 C C . MET B 1 31 ? 13.344 -14.438 1.741 1 93.5 31 MET B C 1
ATOM 1548 O O . MET B 1 31 ? 14.438 -14.883 1.391 1 93.5 31 MET B O 1
ATOM 1552 N N . ASP B 1 32 ? 12.812 -14.57 2.916 1 95.69 32 ASP B N 1
ATOM 1553 C CA . ASP B 1 32 ? 13.328 -15.516 3.9 1 95.69 32 ASP B CA 1
ATOM 1554 C C . ASP B 1 32 ? 12.203 -16.328 4.523 1 95.69 32 ASP B C 1
ATOM 1556 O O . ASP B 1 32 ? 11.922 -16.203 5.719 1 95.69 32 ASP B O 1
ATOM 1560 N N . SER B 1 33 ? 11.656 -17.203 3.717 1 97.69 33 SER B N 1
ATOM 1561 C CA . SER B 1 33 ? 10.484 -17.969 4.121 1 97.69 33 SER B CA 1
ATOM 1562 C C . SER B 1 33 ? 10.883 -19.219 4.891 1 97.69 33 SER B C 1
ATOM 1564 O O . SER B 1 33 ? 11.992 -19.719 4.73 1 97.69 33 SER B O 1
ATOM 1566 N N . SER B 1 34 ? 9.984 -19.656 5.734 1 98.56 34 SER B N 1
ATOM 1567 C CA . SER B 1 34 ? 10.078 -20.875 6.531 1 98.56 34 SER B CA 1
ATOM 1568 C C . SER B 1 34 ? 8.703 -21.453 6.828 1 98.56 34 SER B C 1
ATOM 1570 O O . SER B 1 34 ? 7.688 -20.781 6.633 1 98.56 34 SER B O 1
ATOM 1572 N N . ALA B 1 35 ? 8.719 -22.672 7.242 1 98.38 35 ALA B N 1
ATOM 1573 C CA . ALA B 1 35 ? 7.453 -23.297 7.621 1 98.38 35 ALA B CA 1
ATOM 1574 C C . ALA B 1 35 ? 6.742 -22.484 8.703 1 98.38 35 ALA B C 1
ATOM 1576 O O . ALA B 1 35 ? 5.52 -22.328 8.656 1 98.38 35 ALA B O 1
ATOM 1577 N N . GLU B 1 36 ? 7.496 -22.016 9.617 1 98.38 36 GLU B N 1
ATOM 1578 C CA . GLU B 1 36 ? 6.949 -21.203 10.711 1 98.38 36 GLU B CA 1
ATOM 1579 C C . GLU B 1 36 ? 6.312 -19.922 10.18 1 98.38 36 GLU B C 1
ATOM 1581 O O . GLU B 1 36 ? 5.25 -19.516 10.648 1 98.38 36 GLU B O 1
ATOM 1586 N N . LYS B 1 37 ? 6.938 -19.328 9.297 1 97.81 37 LYS B N 1
ATOM 1587 C CA . LYS B 1 37 ? 6.418 -18.078 8.727 1 97.81 37 LYS B CA 1
ATOM 1588 C C . LYS B 1 37 ? 5.16 -18.344 7.898 1 97.81 37 LYS B C 1
ATOM 1590 O O . LYS B 1 37 ? 4.246 -17.516 7.871 1 97.81 37 LYS B O 1
ATOM 1595 N N . ILE B 1 38 ? 5.164 -19.484 7.207 1 98.5 38 ILE B N 1
ATOM 1596 C CA . ILE B 1 38 ? 3.969 -19.875 6.473 1 98.5 38 ILE B CA 1
ATOM 1597 C C . ILE B 1 38 ? 2.795 -20.016 7.438 1 98.5 38 ILE B C 1
ATOM 1599 O O . ILE B 1 38 ? 1.703 -19.5 7.18 1 98.5 38 ILE B O 1
ATOM 1603 N N . ILE B 1 39 ? 3.004 -20.672 8.531 1 97.94 39 ILE B N 1
ATOM 1604 C CA . ILE B 1 39 ? 1.986 -20.844 9.562 1 97.94 39 ILE B CA 1
ATOM 1605 C C . ILE B 1 39 ? 1.514 -19.469 10.047 1 97.94 39 ILE B C 1
ATOM 1607 O O . ILE B 1 39 ? 0.311 -19.234 10.188 1 97.94 39 ILE B O 1
ATOM 1611 N N . GLY B 1 40 ? 2.463 -18.656 10.305 1 97.5 40 GLY B N 1
ATOM 1612 C CA . GLY B 1 40 ? 2.123 -17.312 10.734 1 97.5 40 GLY B CA 1
ATOM 1613 C C . GLY B 1 40 ? 1.226 -16.578 9.758 1 97.5 40 GLY B C 1
ATOM 1614 O O . GLY B 1 40 ? 0.257 -15.93 10.164 1 97.5 40 GLY B O 1
ATOM 1615 N N . LYS B 1 41 ? 1.553 -16.672 8.492 1 97.12 41 LYS B N 1
ATOM 1616 C CA . LYS B 1 41 ? 0.744 -16.047 7.457 1 97.12 41 LYS B CA 1
ATOM 1617 C C . LYS B 1 41 ? -0.677 -16.594 7.453 1 97.12 41 LYS B C 1
ATOM 1619 O O . LYS B 1 41 ? -1.646 -15.836 7.363 1 97.12 41 LYS B O 1
ATOM 1624 N N . ILE B 1 42 ? -0.725 -17.859 7.566 1 97.12 42 ILE B N 1
ATOM 1625 C CA . ILE B 1 42 ? -2.025 -18.516 7.562 1 97.12 42 ILE B CA 1
ATOM 1626 C C . ILE B 1 42 ? -2.84 -18.062 8.766 1 97.12 42 ILE B C 1
ATOM 1628 O O . ILE B 1 42 ? -4.023 -17.734 8.641 1 97.12 42 ILE B O 1
ATOM 1632 N N . MET B 1 43 ? -2.232 -17.969 9.898 1 96.38 43 MET B N 1
ATOM 1633 C CA . MET B 1 43 ? -2.9 -17.594 11.141 1 96.38 43 MET B CA 1
ATOM 1634 C C . MET B 1 43 ? -3.359 -16.141 11.102 1 96.38 43 MET B C 1
ATOM 1636 O O . MET B 1 43 ? -4.258 -15.742 11.852 1 96.38 43 MET B O 1
ATOM 1640 N N . THR B 1 44 ? -2.744 -15.445 10.234 1 93.88 44 THR B N 1
ATOM 1641 C CA . THR B 1 44 ? -3.086 -14.031 10.188 1 93.88 44 THR B CA 1
ATOM 1642 C C . THR B 1 44 ? -3.988 -13.734 8.992 1 93.88 44 THR B C 1
ATOM 1644 O O . THR B 1 44 ? -4.211 -12.57 8.648 1 93.88 44 THR B O 1
ATOM 1647 N N . GLY B 1 45 ? -4.43 -14.828 8.32 1 93.31 45 GLY B N 1
ATOM 1648 C CA . GLY B 1 45 ? -5.508 -14.602 7.367 1 93.31 45 GLY B CA 1
ATOM 1649 C C . GLY B 1 45 ? -5.121 -14.922 5.938 1 93.31 45 GLY B C 1
ATOM 1650 O O . GLY B 1 45 ? -5.953 -14.836 5.031 1 93.31 45 GLY B O 1
ATOM 1651 N N . THR B 1 46 ? -3.877 -15.297 5.703 1 97.12 46 THR B N 1
ATOM 1652 C CA . THR B 1 46 ? -3.461 -15.688 4.363 1 97.12 46 THR B CA 1
ATOM 1653 C C . THR B 1 46 ? -3.939 -17.109 4.043 1 97.12 46 THR B C 1
ATOM 1655 O O . THR B 1 46 ? -3.875 -18 4.895 1 97.12 46 THR B O 1
ATOM 1658 N N . THR B 1 47 ? -4.398 -17.266 2.811 1 97.75 47 THR B N 1
ATOM 1659 C CA . THR B 1 47 ? -4.797 -18.578 2.326 1 97.75 47 THR B CA 1
ATOM 1660 C C . THR B 1 47 ? -3.965 -18.984 1.111 1 97.75 47 THR B C 1
ATOM 1662 O O . THR B 1 47 ? -3.504 -18.125 0.355 1 97.75 47 THR B O 1
ATOM 1665 N N . TYR B 1 48 ? -3.791 -20.297 0.966 1 98.81 48 TYR B N 1
ATOM 1666 C CA . TYR B 1 48 ? -2.957 -20.812 -0.114 1 98.81 48 TYR B CA 1
ATOM 1667 C C . TYR B 1 48 ? -3.709 -21.859 -0.934 1 98.81 48 TYR B C 1
ATOM 1669 O O . TYR B 1 48 ? -4.312 -22.781 -0.377 1 98.81 48 TYR B O 1
ATOM 1677 N N . PHE B 1 49 ? -3.621 -21.672 -2.25 1 98.88 49 PHE B N 1
ATOM 1678 C CA . PHE B 1 49 ? -4 -22.703 -3.201 1 98.88 49 PHE B CA 1
ATOM 1679 C C . PHE B 1 49 ? -2.773 -23.266 -3.916 1 98.88 49 PHE B C 1
ATOM 1681 O O . PHE B 1 49 ? -1.901 -22.5 -4.34 1 98.88 49 PHE B O 1
ATOM 1688 N N . LEU B 1 50 ? -2.742 -24.562 -4.031 1 98.88 50 LEU B 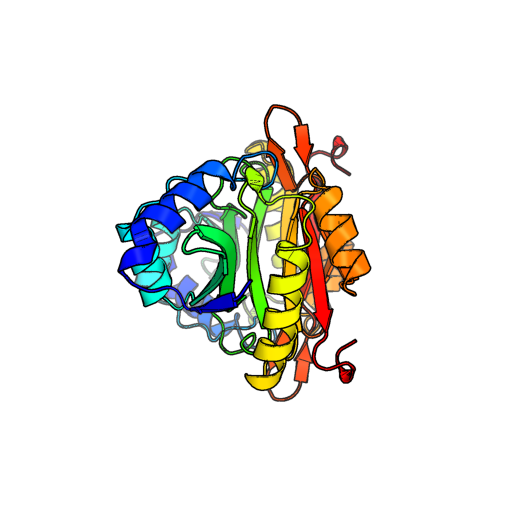N 1
ATOM 1689 C CA . LEU B 1 50 ? -1.64 -25.25 -4.695 1 98.88 50 LEU B CA 1
ATOM 1690 C C . LEU B 1 50 ? -2.119 -25.938 -5.969 1 98.88 50 LEU B C 1
ATOM 1692 O O . LEU B 1 50 ? -3.182 -26.562 -5.977 1 98.88 50 LEU B O 1
ATOM 1696 N N . ALA B 1 51 ? -1.403 -25.75 -7.055 1 98.81 51 ALA B N 1
ATOM 1697 C CA . ALA B 1 51 ? -1.544 -26.609 -8.227 1 98.81 51 ALA B CA 1
ATOM 1698 C C . ALA B 1 51 ? -0.642 -27.828 -8.117 1 98.81 51 ALA B C 1
ATOM 1700 O O . ALA B 1 51 ? 0.582 -27.703 -8.023 1 98.81 51 ALA B O 1
ATOM 1701 N N . VAL B 1 52 ? -1.26 -29.031 -8.188 1 98.5 52 VAL B N 1
ATOM 1702 C CA . VAL B 1 52 ? -0.509 -30.25 -7.895 1 98.5 52 VAL B CA 1
ATOM 1703 C C . VAL B 1 52 ? -0.724 -31.266 -9.016 1 98.5 52 VAL B C 1
ATOM 1705 O O . VAL B 1 52 ? -1.846 -31.438 -9.492 1 98.5 52 VAL B O 1
ATOM 1708 N N . GLU B 1 53 ? 0.368 -31.812 -9.406 1 97.62 53 GLU B N 1
ATOM 1709 C CA . GLU B 1 53 ? 0.35 -32.938 -10.336 1 97.62 53 GLU B CA 1
ATOM 1710 C C . GLU B 1 53 ? 1.347 -34.031 -9.922 1 97.62 53 GLU B C 1
ATOM 1712 O O . GLU B 1 53 ? 2.52 -33.719 -9.68 1 97.62 53 GLU B O 1
ATOM 1717 N N . ASN B 1 54 ? 0.916 -35.281 -9.844 1 95.44 54 ASN B N 1
ATOM 1718 C CA . ASN B 1 54 ? 1.755 -36.406 -9.43 1 95.44 54 ASN B CA 1
ATOM 1719 C C . ASN B 1 54 ? 2.49 -36.094 -8.125 1 95.44 54 ASN B C 1
ATOM 1721 O O . ASN B 1 54 ? 3.707 -36.281 -8.039 1 95.44 54 ASN B O 1
ATOM 1725 N N . ASP B 1 55 ? 1.806 -35.438 -7.145 1 93.5 55 ASP B N 1
ATOM 1726 C CA . ASP B 1 55 ? 2.252 -35.125 -5.789 1 93.5 55 ASP B CA 1
ATOM 1727 C C . ASP B 1 55 ? 3.352 -34.062 -5.801 1 93.5 55 ASP B C 1
ATOM 1729 O O . ASP B 1 55 ? 4.07 -33.906 -4.812 1 93.5 55 ASP B O 1
ATOM 1733 N N . GLU B 1 56 ? 3.457 -33.438 -6.949 1 96.94 56 GLU B N 1
ATOM 1734 C CA . GLU B 1 56 ? 4.395 -32.344 -7.062 1 96.94 56 GLU B CA 1
ATOM 1735 C C . GLU B 1 56 ? 3.664 -31 -7.129 1 96.94 56 GLU B C 1
ATOM 1737 O O . GLU B 1 56 ? 2.684 -30.859 -7.863 1 96.94 56 GLU B O 1
ATOM 1742 N N . ILE B 1 57 ? 4.145 -30.094 -6.316 1 98.38 57 ILE B N 1
ATOM 1743 C CA . ILE B 1 57 ? 3.58 -28.75 -6.371 1 98.38 57 ILE B CA 1
ATOM 1744 C C . ILE B 1 57 ? 4.16 -28 -7.566 1 98.38 57 ILE B C 1
ATOM 1746 O O . ILE B 1 57 ? 5.367 -27.766 -7.629 1 98.38 57 ILE B O 1
ATOM 1750 N N . LEU B 1 58 ? 3.303 -27.609 -8.469 1 98.44 58 LEU B N 1
ATOM 1751 C CA . LEU B 1 58 ? 3.719 -26.953 -9.695 1 98.44 58 LEU B CA 1
ATOM 1752 C C . LEU B 1 58 ? 3.631 -25.438 -9.555 1 98.44 58 LEU B C 1
ATOM 1754 O O . LEU B 1 58 ? 4.336 -24.703 -10.25 1 98.44 58 LEU B O 1
ATOM 1758 N N . GLY B 1 59 ? 2.734 -24.953 -8.727 1 98.56 59 GLY B N 1
ATOM 1759 C CA . GLY B 1 59 ? 2.504 -23.531 -8.5 1 98.56 59 GLY B CA 1
ATOM 1760 C C . GLY B 1 59 ? 1.722 -23.25 -7.23 1 98.56 59 GLY B C 1
ATOM 1761 O O . GLY B 1 59 ? 1.123 -24.172 -6.652 1 98.56 59 GLY B O 1
ATOM 1762 N N . ILE B 1 60 ? 1.821 -22.031 -6.801 1 98.75 60 ILE B N 1
ATOM 1763 C CA . ILE B 1 60 ? 1.208 -21.594 -5.551 1 98.75 60 ILE B CA 1
ATOM 1764 C C . ILE B 1 60 ? 0.557 -20.219 -5.75 1 98.75 60 ILE B C 1
ATOM 1766 O O . ILE B 1 60 ? 1.132 -19.344 -6.391 1 98.75 60 ILE B O 1
ATOM 1770 N N . LEU B 1 61 ? -0.622 -20.062 -5.258 1 98.81 61 LEU B N 1
ATOM 1771 C CA . LEU B 1 61 ? -1.296 -18.766 -5.148 1 98.81 61 LEU B CA 1
ATOM 1772 C C . LEU B 1 61 ? -1.712 -18.5 -3.707 1 98.81 61 LEU B C 1
ATOM 1774 O O . LEU B 1 61 ? -2.395 -19.312 -3.088 1 98.81 61 LEU B O 1
ATOM 1778 N N . ASP B 1 62 ? -1.196 -17.469 -3.115 1 98.69 62 ASP B N 1
ATOM 1779 C CA . ASP B 1 62 ? -1.67 -17.031 -1.807 1 98.69 62 ASP B CA 1
ATOM 1780 C C . ASP B 1 62 ? -2.525 -15.773 -1.93 1 98.69 62 ASP B C 1
ATOM 1782 O O . ASP B 1 62 ? -2.322 -14.961 -2.838 1 98.69 62 ASP B O 1
ATOM 1786 N N . TYR B 1 63 ? -3.518 -15.625 -1.067 1 98.62 63 TYR B N 1
ATOM 1787 C CA . TYR B 1 63 ? -4.332 -14.422 -1.141 1 98.62 63 TYR B CA 1
ATOM 1788 C C . TYR B 1 63 ? -4.758 -13.961 0.25 1 98.62 63 TYR B C 1
ATOM 1790 O O . TYR B 1 63 ? -4.68 -14.727 1.213 1 98.62 63 TYR B O 1
ATOM 1798 N N . GLY B 1 64 ? -5.09 -12.719 0.354 1 97.38 64 GLY B N 1
ATOM 1799 C CA . GLY B 1 64 ? -5.582 -12.094 1.572 1 97.38 64 GLY B CA 1
ATOM 1800 C C . GLY B 1 64 ? -6.129 -10.695 1.349 1 97.38 64 GLY B C 1
ATOM 1801 O O . GLY B 1 64 ? -6.18 -10.219 0.213 1 97.38 64 GLY B O 1
ATOM 1802 N N . PRO B 1 65 ? -6.594 -10.148 2.441 1 95.06 65 PRO B N 1
ATOM 1803 C CA . PRO B 1 65 ? -7.148 -8.805 2.293 1 95.06 65 PRO B CA 1
ATOM 1804 C C . PRO B 1 65 ? -6.117 -7.793 1.787 1 95.06 65 PRO B C 1
ATOM 1806 O O . PRO B 1 65 ? -4.965 -7.805 2.232 1 95.06 65 PRO B O 1
ATOM 1809 N N . ARG B 1 66 ? -6.52 -6.945 0.89 1 96.06 66 ARG B N 1
ATOM 1810 C CA . ARG B 1 66 ? -5.66 -5.863 0.418 1 96.06 66 ARG B CA 1
ATOM 1811 C C . ARG B 1 66 ? -5.438 -4.824 1.512 1 96.06 66 ARG B C 1
ATOM 1813 O O . ARG B 1 66 ? -4.355 -4.242 1.611 1 96.06 66 ARG B O 1
ATOM 1820 N N . HIS B 1 67 ? -6.484 -4.633 2.242 1 96.12 67 HIS B N 1
ATOM 1821 C CA . HIS B 1 67 ? -6.48 -3.619 3.291 1 96.12 67 HIS B CA 1
ATOM 1822 C C . HIS B 1 67 ? -6.801 -4.23 4.652 1 96.12 67 HIS B C 1
ATOM 1824 O O . HIS B 1 67 ? -7.582 -5.18 4.742 1 96.12 67 HIS B O 1
ATOM 1830 N N . LYS B 1 68 ? -6.234 -3.674 5.699 1 93.38 68 LYS B N 1
ATOM 1831 C CA . LYS B 1 68 ? -6.645 -4.031 7.055 1 93.38 68 LYS B CA 1
ATOM 1832 C C . LYS B 1 68 ? -8.016 -3.445 7.387 1 93.38 68 LYS B C 1
ATOM 1834 O O . LYS B 1 68 ? -8.758 -4.016 8.18 1 93.38 68 LYS B O 1
ATOM 1839 N N . SER B 1 69 ? -8.297 -2.389 6.766 1 95.5 69 SER B N 1
ATOM 1840 C CA . SER B 1 69 ? -9.539 -1.663 7.008 1 95.5 69 SER B CA 1
ATOM 1841 C C . SER B 1 69 ? -10.75 -2.465 6.535 1 95.5 69 SER B C 1
ATOM 1843 O O . SER B 1 69 ? -10.742 -3.014 5.43 1 95.5 69 SER B O 1
ATOM 1845 N N . GLU B 1 70 ? -11.812 -2.441 7.375 1 96.19 70 GLU B N 1
ATOM 1846 C CA . GLU B 1 70 ? -13.062 -3.096 6.98 1 96.19 70 GLU B CA 1
ATOM 1847 C C . GLU B 1 70 ? -13.68 -2.414 5.766 1 96.19 70 GLU B C 1
ATOM 1849 O O . GLU B 1 70 ? -14.484 -3.018 5.051 1 96.19 70 GLU B O 1
ATOM 1854 N N . PHE B 1 71 ? -13.266 -1.23 5.531 1 97.56 71 PHE B N 1
ATOM 1855 C CA . PHE B 1 71 ? -13.859 -0.445 4.453 1 97.56 71 PHE B CA 1
ATOM 1856 C C . PHE B 1 71 ? -13.273 -0.849 3.105 1 97.56 71 PHE B C 1
ATOM 1858 O O . PHE B 1 71 ? -13.773 -0.427 2.059 1 97.56 71 PHE B O 1
ATOM 1865 N N . GLY B 1 72 ? -12.242 -1.625 3.086 1 97.88 72 GLY B N 1
ATOM 1866 C CA . GLY B 1 72 ? -11.656 -2.176 1.87 1 97.88 72 GLY B CA 1
ATOM 1867 C C . GLY B 1 72 ? -11.844 -3.676 1.745 1 97.88 72 GLY B C 1
ATOM 1868 O O . GLY B 1 72 ? -11.109 -4.34 1.01 1 97.88 72 GLY B O 1
ATOM 1869 N N . ARG B 1 73 ? -12.836 -4.258 2.402 1 97.19 73 ARG B N 1
ATOM 1870 C CA . ARG B 1 73 ? -12.969 -5.703 2.551 1 97.19 73 ARG B CA 1
ATOM 1871 C C . ARG B 1 73 ? -13.391 -6.355 1.238 1 97.19 73 ARG B C 1
ATOM 1873 O O . ARG B 1 73 ? -13.211 -7.559 1.049 1 97.19 73 ARG B O 1
ATOM 1880 N N . HIS B 1 74 ? -13.977 -5.547 0.375 1 98.06 74 HIS B N 1
ATOM 1881 C CA . HIS B 1 74 ? -14.453 -6.102 -0.889 1 98.06 74 HIS B CA 1
ATOM 1882 C C . HIS B 1 74 ? -13.305 -6.277 -1.877 1 98.06 74 HIS B C 1
ATOM 1884 O O . HIS B 1 74 ? -13.484 -6.871 -2.943 1 98.06 74 HIS B O 1
ATOM 1890 N N . THR B 1 75 ? -12.094 -5.738 -1.56 1 98.25 75 THR B N 1
ATOM 1891 C CA . THR B 1 75 ? -10.906 -5.84 -2.402 1 98.25 75 THR B CA 1
ATOM 1892 C C . THR B 1 75 ? -9.938 -6.883 -1.847 1 98.25 75 THR B C 1
ATOM 1894 O O . THR B 1 75 ? -9.648 -6.895 -0.648 1 98.25 75 THR B O 1
ATOM 1897 N N . VAL B 1 76 ? -9.438 -7.746 -2.705 1 98.44 76 VAL B N 1
ATOM 1898 C CA . VAL B 1 76 ? -8.531 -8.812 -2.303 1 98.44 76 VAL B CA 1
ATOM 1899 C C . VAL B 1 76 ? -7.281 -8.797 -3.184 1 98.44 76 VAL B C 1
ATOM 1901 O O . VAL B 1 76 ? -7.328 -8.336 -4.328 1 98.44 76 VAL B O 1
ATOM 1904 N N . THR B 1 77 ? -6.164 -9.188 -2.637 1 98.56 77 THR B N 1
ATOM 1905 C CA . THR B 1 77 ? -4.918 -9.305 -3.389 1 98.56 77 THR B CA 1
ATOM 1906 C C . THR B 1 77 ? -4.367 -10.727 -3.299 1 98.56 77 THR B C 1
ATOM 1908 O O . THR B 1 77 ? -4.879 -11.547 -2.537 1 98.56 77 THR B O 1
ATOM 1911 N N . PHE B 1 78 ? -3.404 -10.992 -4.188 1 98.56 78 PHE B N 1
ATOM 1912 C CA . PHE B 1 78 ? -2.826 -12.328 -4.199 1 98.56 78 PHE B CA 1
ATOM 1913 C C . PHE B 1 78 ? -1.385 -12.289 -4.695 1 98.56 78 PHE B C 1
ATOM 1915 O O . PHE B 1 78 ? -0.916 -11.258 -5.176 1 98.56 78 PHE B O 1
ATOM 1922 N N . GLY B 1 79 ? -0.674 -13.305 -4.395 1 97.44 79 GLY B N 1
ATOM 1923 C CA . GLY B 1 79 ? 0.609 -13.648 -4.984 1 97.44 79 GLY B CA 1
ATOM 1924 C C . GLY B 1 79 ? 0.586 -14.969 -5.742 1 97.44 79 GLY B C 1
ATOM 1925 O O . GLY B 1 79 ? -0.269 -15.82 -5.488 1 97.44 79 GLY B O 1
ATOM 1926 N N . ILE B 1 80 ? 1.497 -15.062 -6.676 1 97.62 80 ILE B N 1
ATOM 1927 C CA . ILE B 1 80 ? 1.503 -16.281 -7.469 1 97.62 80 ILE B CA 1
ATOM 1928 C C . ILE B 1 80 ? 2.936 -16.641 -7.867 1 97.62 80 ILE B C 1
ATOM 1930 O O . ILE B 1 80 ? 3.736 -15.75 -8.172 1 97.62 80 ILE B O 1
ATOM 1934 N N . MET B 1 81 ? 3.205 -17.875 -7.789 1 96.69 81 MET B N 1
ATOM 1935 C CA . MET B 1 81 ? 4.488 -18.375 -8.273 1 96.69 81 MET B CA 1
ATOM 1936 C C . MET B 1 81 ? 4.32 -19.75 -8.922 1 96.69 81 MET B C 1
ATOM 1938 O O . MET B 1 81 ? 3.375 -20.469 -8.609 1 96.69 81 MET B O 1
ATOM 1942 N N . THR B 1 82 ? 5.172 -19.984 -9.867 1 96.94 82 THR B N 1
ATOM 1943 C CA . THR B 1 82 ? 5.246 -21.266 -10.531 1 96.94 82 THR B CA 1
ATOM 1944 C C . THR B 1 82 ? 6.637 -21.875 -10.383 1 96.94 82 THR B C 1
ATOM 1946 O O . THR B 1 82 ? 7.645 -21.188 -10.547 1 96.94 82 THR B O 1
ATOM 1949 N N . ALA B 1 83 ? 6.629 -23.141 -10.023 1 96.56 83 ALA B N 1
ATOM 1950 C CA . ALA B 1 83 ? 7.91 -23.844 -9.977 1 96.56 83 ALA B CA 1
ATOM 1951 C C . ALA B 1 83 ? 8.656 -23.703 -11.297 1 96.56 83 ALA B C 1
ATOM 1953 O O . ALA B 1 83 ? 8.047 -23.734 -12.367 1 96.56 83 ALA B O 1
ATOM 1954 N N . GLN B 1 84 ? 9.969 -23.641 -11.188 1 94.06 84 GLN B N 1
ATOM 1955 C CA . GLN B 1 84 ? 10.797 -23.391 -12.367 1 94.06 84 GLN B CA 1
ATOM 1956 C C . GLN B 1 84 ? 10.539 -24.438 -13.445 1 94.06 84 GLN B C 1
ATOM 1958 O O . GLN B 1 84 ? 10.391 -24.109 -14.625 1 94.06 84 GLN B O 1
ATOM 1963 N N . GLU B 1 85 ? 10.391 -25.609 -13.07 1 93.31 85 GLU B N 1
ATOM 1964 C CA . GLU B 1 85 ? 10.25 -26.734 -14.008 1 93.31 85 GLU B CA 1
ATOM 1965 C C . GLU B 1 85 ? 8.859 -26.75 -14.633 1 93.31 85 GLU B C 1
ATOM 1967 O O . GLU B 1 85 ? 8.617 -27.469 -15.609 1 93.31 85 GLU B O 1
ATOM 1972 N N . ALA B 1 86 ? 7.977 -25.984 -14.086 1 95.5 86 ALA B N 1
ATOM 1973 C CA . ALA B 1 86 ? 6.59 -26.016 -14.539 1 95.5 86 ALA B CA 1
ATOM 1974 C C . ALA B 1 86 ? 6.23 -24.766 -15.32 1 95.5 86 ALA B C 1
ATOM 1976 O O . ALA B 1 86 ? 5.074 -24.578 -15.719 1 95.5 86 ALA B O 1
ATOM 1977 N N . ARG B 1 87 ? 7.168 -23.906 -15.617 1 93.88 87 ARG B N 1
ATOM 1978 C CA . ARG B 1 87 ? 6.91 -22.656 -16.312 1 93.88 87 ARG B CA 1
ATOM 1979 C C . ARG B 1 87 ? 6.609 -22.906 -17.781 1 93.88 87 ARG B C 1
ATOM 1981 O O . ARG B 1 87 ? 7.113 -23.859 -18.375 1 93.88 87 ARG B O 1
ATOM 1988 N N . GLY B 1 88 ? 5.703 -22.047 -18.281 1 93 88 GLY B N 1
ATOM 1989 C CA . GLY B 1 88 ? 5.336 -22.156 -19.688 1 93 88 GLY B CA 1
ATOM 1990 C C . GLY B 1 88 ? 4.305 -23.234 -19.953 1 93 88 GLY B C 1
ATOM 1991 O O . GLY B 1 88 ? 4.059 -23.609 -21.109 1 93 88 GLY B O 1
ATOM 1992 N N . LYS B 1 89 ? 3.725 -23.781 -18.906 1 94.75 89 LYS B N 1
ATOM 1993 C CA . LYS B 1 89 ? 2.771 -24.875 -19.031 1 94.75 89 LYS B CA 1
ATOM 1994 C C . LYS B 1 89 ? 1.363 -24.438 -18.656 1 94.75 89 LYS B C 1
ATOM 1996 O O . LYS B 1 89 ? 0.479 -25.266 -18.453 1 94.75 89 LYS B O 1
ATOM 2001 N N . GLY B 1 90 ? 1.204 -23.172 -18.422 1 96.69 90 GLY B N 1
ATOM 2002 C CA . GLY B 1 90 ? -0.121 -22.625 -18.141 1 96.69 90 GLY B CA 1
ATOM 2003 C C . GLY B 1 90 ? -0.524 -22.75 -16.688 1 96.69 90 GLY B C 1
ATOM 2004 O O . GLY B 1 90 ? -1.697 -22.594 -16.344 1 96.69 90 GLY B O 1
ATOM 2005 N N . VAL B 1 91 ? 0.372 -23.031 -15.789 1 98 91 VAL B N 1
ATOM 2006 C CA . VAL B 1 91 ? 0.091 -23.266 -14.383 1 98 91 VAL B CA 1
ATOM 2007 C C . VAL B 1 91 ? -0.423 -21.984 -13.734 1 98 91 VAL B C 1
ATOM 2009 O O . VAL B 1 91 ? -1.452 -21.984 -13.055 1 98 91 VAL B O 1
ATOM 2012 N N . ALA B 1 92 ? 0.235 -20.906 -13.953 1 98.06 92 ALA B N 1
ATOM 2013 C CA . ALA B 1 92 ? -0.165 -19.625 -13.375 1 98.06 92 ALA B CA 1
ATOM 2014 C C . ALA B 1 92 ? -1.557 -19.219 -13.852 1 98.06 92 ALA B C 1
ATOM 2016 O O . ALA B 1 92 ? -2.408 -18.844 -13.039 1 98.06 92 ALA B O 1
ATOM 2017 N N . THR B 1 93 ? -1.76 -19.344 -15.133 1 98.12 93 THR B N 1
ATOM 2018 C CA . THR B 1 93 ? -3.053 -19.016 -15.719 1 98.12 93 THR B CA 1
ATOM 2019 C C . THR B 1 93 ? -4.168 -19.828 -15.078 1 98.12 93 THR B C 1
ATOM 2021 O O . THR B 1 93 ? -5.215 -19.297 -14.711 1 98.12 93 THR B O 1
ATOM 2024 N N . THR B 1 94 ? -3.881 -21.078 -14.922 1 98.44 94 THR B N 1
ATOM 2025 C CA . THR B 1 94 ? -4.863 -21.984 -14.328 1 98.44 94 THR B CA 1
ATOM 2026 C C . THR B 1 94 ? -5.176 -21.562 -12.891 1 98.44 94 THR B C 1
ATOM 2028 O O . THR B 1 94 ? -6.34 -21.5 -12.5 1 98.44 94 THR B O 1
ATOM 2031 N N . LEU B 1 95 ? -4.176 -21.266 -12.109 1 98.69 95 LEU B N 1
ATOM 2032 C CA . LEU B 1 95 ? -4.344 -20.859 -10.719 1 98.69 95 LEU B CA 1
ATOM 2033 C C . LEU B 1 95 ? -5.105 -19.531 -10.625 1 98.69 95 LEU B C 1
ATOM 2035 O O . LEU B 1 95 ? -6.004 -19.391 -9.789 1 98.69 95 LEU B O 1
ATOM 2039 N N . ILE B 1 96 ? -4.793 -18.594 -11.43 1 98.75 96 ILE B N 1
ATOM 2040 C CA . ILE B 1 96 ? -5.422 -17.266 -11.391 1 98.75 96 ILE B CA 1
ATOM 2041 C C . ILE B 1 96 ? -6.895 -17.391 -11.766 1 98.75 96 ILE B C 1
ATOM 2043 O O . ILE B 1 96 ? -7.762 -16.812 -11.109 1 98.75 96 ILE B O 1
ATOM 2047 N N . ASN B 1 97 ? -7.191 -18.156 -12.844 1 98.69 97 ASN B N 1
ATOM 2048 C CA . ASN B 1 97 ? -8.578 -18.344 -13.242 1 98.69 97 ASN B CA 1
ATOM 2049 C C . ASN B 1 97 ? -9.391 -19.016 -12.133 1 98.69 97 ASN B C 1
ATOM 2051 O O . ASN B 1 97 ? -10.523 -18.625 -11.867 1 98.69 97 ASN B O 1
ATOM 2055 N N . PHE B 1 98 ? -8.812 -20.016 -11.539 1 98.75 98 PHE B N 1
ATOM 2056 C CA . PHE B 1 98 ? -9.461 -20.641 -10.391 1 98.75 98 PHE B CA 1
ATOM 2057 C C . PHE B 1 98 ? -9.742 -19.609 -9.305 1 98.75 98 PHE B C 1
ATOM 2059 O O . PHE B 1 98 ? -10.844 -19.578 -8.758 1 98.75 98 PHE B O 1
ATOM 2066 N N . PHE B 1 99 ? -8.75 -18.781 -8.992 1 98.81 99 PHE B N 1
ATOM 2067 C CA . PHE B 1 99 ? -8.859 -17.781 -7.934 1 98.81 99 PHE B CA 1
ATOM 2068 C C . PHE B 1 99 ? -9.93 -16.75 -8.273 1 98.81 99 PHE B C 1
ATOM 2070 O O . PHE B 1 99 ? -10.703 -16.328 -7.406 1 98.81 99 PHE B O 1
ATOM 2077 N N . ILE B 1 100 ? -9.992 -16.312 -9.523 1 98.62 100 ILE B N 1
ATOM 2078 C CA . ILE B 1 100 ? -11 -15.352 -9.969 1 98.62 100 ILE B CA 1
ATOM 2079 C C . ILE B 1 100 ? -12.398 -15.898 -9.695 1 98.62 100 ILE B C 1
ATOM 2081 O O . ILE B 1 100 ? -13.242 -15.219 -9.102 1 98.62 100 ILE B O 1
ATOM 2085 N N . ASP B 1 101 ? -12.633 -17.125 -10.062 1 98.44 101 ASP B N 1
ATOM 2086 C CA . ASP B 1 101 ? -13.922 -17.766 -9.836 1 98.44 101 ASP B CA 1
ATOM 2087 C C . ASP B 1 101 ? -14.211 -17.906 -8.336 1 98.44 101 ASP B C 1
ATOM 2089 O O . ASP B 1 101 ? -15.32 -17.609 -7.887 1 98.44 101 ASP B O 1
ATOM 2093 N N . PHE B 1 102 ? -13.242 -18.312 -7.621 1 98.56 102 PHE B N 1
ATOM 2094 C CA . PHE B 1 102 ? -13.383 -18.484 -6.176 1 98.56 102 PHE B CA 1
ATOM 2095 C C . PHE B 1 102 ? -13.711 -17.156 -5.508 1 98.56 102 PHE B C 1
ATOM 2097 O O . PHE B 1 102 ? -14.641 -17.078 -4.703 1 98.56 102 PHE B O 1
ATOM 2104 N N . ALA B 1 103 ? -12.898 -16.141 -5.82 1 98.5 103 ALA B N 1
ATOM 2105 C CA . ALA B 1 103 ? -13.07 -14.812 -5.23 1 98.5 103 ALA B CA 1
ATOM 2106 C C . ALA B 1 103 ? -14.477 -14.273 -5.496 1 98.5 103 ALA B C 1
ATOM 2108 O O . ALA B 1 103 ? -15.094 -13.672 -4.617 1 98.5 103 ALA B O 1
ATOM 2109 N N . LYS B 1 104 ? -14.945 -14.5 -6.672 1 97.88 104 LYS B N 1
ATOM 2110 C CA . LYS B 1 104 ? -16.312 -14.102 -7.012 1 97.88 104 LYS B CA 1
ATOM 2111 C C . LYS B 1 104 ? -17.328 -14.789 -6.113 1 97.88 104 LYS B C 1
ATOM 2113 O O . LYS B 1 104 ? -18.234 -14.141 -5.578 1 97.88 104 LYS B O 1
ATOM 2118 N N . LYS B 1 105 ? -17.172 -16.047 -5.953 1 97.88 105 LYS B N 1
ATOM 2119 C CA . LYS B 1 105 ? -18.078 -16.844 -5.129 1 97.88 105 LYS B CA 1
ATOM 2120 C C . LYS B 1 105 ? -18.031 -16.391 -3.672 1 97.88 105 LYS B C 1
ATOM 2122 O O . LYS B 1 105 ? -19.047 -16.422 -2.971 1 97.88 105 LYS B O 1
ATOM 2127 N N . GLU B 1 106 ? -16.828 -15.945 -3.225 1 97.44 106 GLU B N 1
ATOM 2128 C CA . GLU B 1 106 ? -16.641 -15.516 -1.842 1 97.44 106 GLU B CA 1
ATOM 2129 C C . GLU B 1 106 ? -17.219 -14.125 -1.609 1 97.44 106 GLU B C 1
ATOM 2131 O O . GLU B 1 106 ? -17.234 -13.633 -0.478 1 97.44 106 GLU B O 1
ATOM 2136 N N . GLY B 1 107 ? -17.578 -13.391 -2.691 1 97.25 107 GLY B N 1
ATOM 2137 C CA . GLY B 1 107 ? -18.266 -12.109 -2.555 1 97.25 107 GLY B CA 1
ATOM 2138 C C . GLY B 1 107 ? -17.328 -10.922 -2.732 1 97.25 107 GLY B C 1
ATOM 2139 O O . GLY B 1 107 ? -17.734 -9.773 -2.523 1 97.25 107 GLY B O 1
ATOM 2140 N N . PHE B 1 108 ? -16.094 -11.211 -3.033 1 98.25 108 PHE B N 1
ATOM 2141 C CA . PHE B 1 108 ? -15.219 -10.102 -3.371 1 98.25 108 PHE B CA 1
ATOM 2142 C C . PHE B 1 108 ? -15.711 -9.375 -4.617 1 98.25 108 PHE B C 1
ATOM 2144 O O . PHE B 1 108 ? -16.422 -9.953 -5.438 1 98.25 108 PHE B O 1
ATOM 2151 N N . LYS B 1 109 ? -15.281 -8.094 -4.746 1 98.62 109 LYS B N 1
ATOM 2152 C CA . LYS B 1 109 ? -15.742 -7.289 -5.871 1 98.62 109 LYS B CA 1
ATOM 2153 C C . LYS B 1 109 ? -14.586 -6.875 -6.773 1 98.62 109 LYS B C 1
ATOM 2155 O O . LYS B 1 109 ? -14.789 -6.512 -7.93 1 98.62 109 LYS B O 1
ATOM 2160 N N . LYS B 1 110 ? -13.422 -6.93 -6.215 1 98.62 110 LYS B N 1
ATOM 2161 C CA . LYS B 1 110 ? -12.234 -6.449 -6.922 1 98.62 110 LYS B CA 1
ATOM 2162 C C . LYS B 1 110 ? -10.992 -7.211 -6.48 1 98.62 110 LYS B C 1
ATOM 2164 O O . LYS B 1 110 ? -10.797 -7.461 -5.289 1 98.62 110 LYS B O 1
ATOM 2169 N N . ILE B 1 111 ? -10.164 -7.633 -7.414 1 98.81 111 ILE B N 1
ATOM 2170 C CA . ILE B 1 111 ? -8.836 -8.188 -7.172 1 98.81 111 ILE B CA 1
ATOM 2171 C C . ILE B 1 111 ? -7.766 -7.176 -7.582 1 98.81 111 ILE B C 1
ATOM 2173 O O . ILE B 1 111 ? -7.887 -6.527 -8.625 1 98.81 111 ILE B O 1
ATOM 2177 N N . THR B 1 112 ? -6.812 -6.996 -6.766 1 98.44 112 THR B N 1
ATOM 2178 C CA . THR B 1 112 ? -5.707 -6.105 -7.102 1 98.44 112 THR B CA 1
ATOM 2179 C C . THR B 1 112 ? -4.367 -6.82 -6.945 1 98.44 112 THR B C 1
ATOM 2181 O O . THR B 1 112 ? -4.27 -7.812 -6.223 1 98.44 112 THR B O 1
ATOM 2184 N N . ILE B 1 113 ? -3.42 -6.363 -7.676 1 98.06 113 ILE B N 1
ATOM 2185 C CA . ILE B 1 113 ? -2.064 -6.883 -7.543 1 98.06 113 ILE B CA 1
ATOM 2186 C C . ILE B 1 113 ? -1.056 -5.805 -7.926 1 98.06 113 ILE B C 1
ATOM 2188 O O . ILE B 1 113 ? -1.355 -4.926 -8.734 1 98.06 113 ILE B O 1
ATOM 2192 N N . GLN B 1 114 ? 0.067 -5.867 -7.316 1 97.31 114 GLN B N 1
ATOM 2193 C CA . GLN B 1 114 ? 1.19 -5.008 -7.668 1 97.31 114 GLN B CA 1
ATOM 2194 C C . GLN B 1 114 ? 2.271 -5.789 -8.414 1 97.31 114 GLN B C 1
ATOM 2196 O O . GLN B 1 114 ? 2.625 -6.898 -8.016 1 97.31 114 GLN B O 1
ATOM 2201 N N . VAL B 1 115 ? 2.74 -5.199 -9.484 1 97.44 115 VAL B N 1
ATOM 2202 C CA . VAL B 1 115 ? 3.734 -5.84 -10.344 1 97.44 115 VAL B CA 1
ATOM 2203 C C . VAL B 1 115 ? 4.883 -4.871 -10.609 1 97.44 115 VAL B C 1
ATOM 2205 O O . VAL B 1 115 ? 4.66 -3.738 -11.047 1 97.44 115 VAL B O 1
ATOM 2208 N N . MET B 1 116 ? 6.09 -5.352 -10.344 1 96.5 116 MET B N 1
ATOM 2209 C CA . MET B 1 116 ? 7.254 -4.535 -10.688 1 96.5 116 MET B CA 1
ATOM 2210 C C . MET B 1 116 ? 7.352 -4.34 -12.195 1 96.5 116 MET B C 1
ATOM 2212 O O . MET B 1 116 ? 7.145 -5.281 -12.969 1 96.5 116 MET B O 1
ATOM 2216 N N . GLY B 1 117 ? 7.656 -3.143 -12.57 1 94.69 117 GLY B N 1
ATOM 2217 C CA . GLY B 1 117 ? 7.805 -2.83 -13.984 1 94.69 117 GLY B CA 1
ATOM 2218 C C . GLY B 1 117 ? 8.883 -3.656 -14.664 1 94.69 117 GLY B C 1
ATOM 2219 O O . GLY B 1 117 ? 8.883 -3.789 -15.891 1 94.69 117 GLY B O 1
ATOM 2220 N N . SER B 1 118 ? 9.727 -4.23 -13.938 1 91.12 118 SER B N 1
ATOM 2221 C CA . SER B 1 118 ? 10.82 -5.059 -14.445 1 91.12 118 SER B CA 1
ATOM 2222 C C . SER B 1 118 ? 10.344 -6.48 -14.734 1 91.12 118 SER B C 1
ATOM 2224 O O . SER B 1 118 ? 11.141 -7.336 -15.125 1 91.12 118 SER B O 1
ATOM 2226 N N . ASN B 1 119 ? 9.039 -6.715 -14.531 1 92.5 119 ASN B N 1
ATOM 2227 C CA . ASN B 1 119 ? 8.461 -8.031 -14.789 1 92.5 119 ASN B CA 1
ATOM 2228 C C . ASN B 1 119 ? 7.457 -7.984 -15.93 1 92.5 119 ASN B C 1
ATOM 2230 O O . ASN B 1 119 ? 6.262 -8.211 -15.727 1 92.5 119 ASN B O 1
ATOM 2234 N N . PRO B 1 120 ? 7.941 -7.805 -17.125 1 92.88 120 PRO B N 1
ATOM 2235 C CA . PRO B 1 120 ? 7.031 -7.652 -18.266 1 92.88 120 PRO B CA 1
ATOM 2236 C C . PRO B 1 120 ? 6.207 -8.906 -18.531 1 92.88 120 PRO B C 1
ATOM 2238 O O . PRO B 1 120 ? 5.074 -8.82 -19.016 1 92.88 120 PRO B O 1
ATOM 2241 N N . ALA B 1 121 ? 6.738 -10.016 -18.219 1 92.88 121 ALA B N 1
ATOM 2242 C CA . ALA B 1 121 ? 6 -11.258 -18.422 1 92.88 121 ALA B CA 1
ATOM 2243 C C . ALA B 1 121 ? 4.738 -11.289 -17.562 1 92.88 121 ALA B C 1
ATOM 2245 O O . ALA B 1 121 ? 3.668 -11.68 -18.031 1 92.88 121 ALA B O 1
ATOM 2246 N N . ALA B 1 122 ? 4.898 -10.922 -16.312 1 95.25 122 ALA B N 1
ATOM 2247 C CA . ALA B 1 122 ? 3.738 -10.875 -15.422 1 95.25 122 ALA B CA 1
ATOM 2248 C C . ALA B 1 122 ? 2.721 -9.844 -15.914 1 95.25 122 ALA B C 1
ATOM 2250 O O . ALA B 1 122 ? 1.518 -10.117 -15.938 1 95.25 122 ALA B O 1
ATOM 2251 N N . LEU B 1 123 ? 3.182 -8.688 -16.328 1 96.88 123 LEU B N 1
ATOM 2252 C CA . LEU B 1 123 ? 2.299 -7.641 -16.828 1 96.88 123 LEU B CA 1
ATOM 2253 C C . LEU B 1 123 ? 1.506 -8.133 -18.031 1 96.88 123 LEU B C 1
ATOM 2255 O O . LEU B 1 123 ? 0.294 -7.914 -18.125 1 96.88 123 LEU B O 1
ATOM 2259 N N . LYS B 1 124 ? 2.16 -8.75 -18.969 1 96.44 124 LYS B N 1
ATOM 2260 C CA . LYS B 1 124 ? 1.507 -9.297 -20.156 1 96.44 124 LYS B CA 1
ATOM 2261 C C . LYS B 1 124 ? 0.463 -10.344 -19.766 1 96.44 124 LYS B C 1
ATOM 2263 O O . LYS B 1 124 ? -0.641 -10.359 -20.328 1 96.44 124 LYS B O 1
ATOM 2268 N N . LEU B 1 125 ? 0.827 -11.203 -18.891 1 96.69 125 LEU B N 1
ATOM 2269 C CA . LEU B 1 125 ? -0.085 -12.242 -18.422 1 96.69 125 LEU B CA 1
ATOM 2270 C C . LEU B 1 125 ? -1.352 -11.633 -17.828 1 96.69 125 LEU B C 1
ATOM 2272 O O . LEU B 1 125 ? -2.463 -12.016 -18.203 1 96.69 125 LEU B O 1
ATOM 2276 N N . TYR B 1 126 ? -1.192 -10.711 -16.906 1 98.19 126 TYR B N 1
ATOM 2277 C CA . TYR B 1 126 ? -2.338 -10.109 -16.234 1 98.19 126 TYR B CA 1
ATOM 2278 C C . TYR B 1 126 ? -3.207 -9.336 -17.203 1 98.19 126 TYR B C 1
ATOM 2280 O O . TYR B 1 126 ? -4.438 -9.359 -17.109 1 98.19 126 TYR B O 1
ATOM 2288 N N . ASN B 1 127 ? -2.537 -8.648 -18.141 1 97.81 127 ASN B N 1
ATOM 2289 C CA . ASN B 1 127 ? -3.293 -7.961 -19.188 1 97.81 127 ASN B CA 1
ATOM 2290 C C . ASN B 1 127 ? -4.129 -8.938 -20 1 97.81 127 ASN B C 1
ATOM 2292 O O . ASN B 1 127 ? -5.316 -8.703 -20.234 1 97.81 127 ASN B O 1
ATOM 2296 N N . LYS B 1 1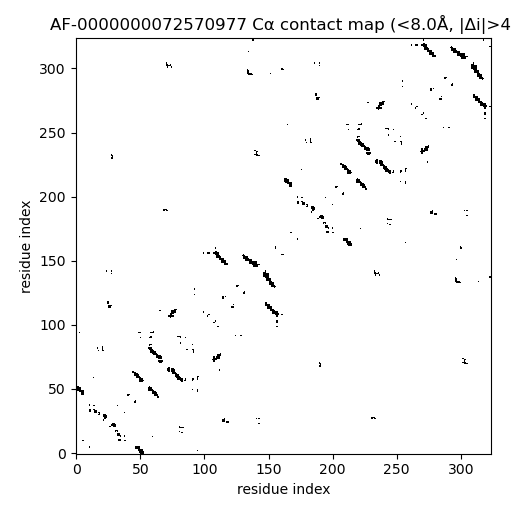28 ? -3.545 -10.016 -20.375 1 97.56 128 LYS B N 1
ATOM 2297 C CA . LYS B 1 128 ? -4.238 -11.047 -21.141 1 97.56 128 LYS B CA 1
ATOM 2298 C C . LYS B 1 128 ? -5.426 -11.609 -20.359 1 97.56 128 LYS B C 1
ATOM 2300 O O . LYS B 1 128 ? -6.445 -11.969 -20.953 1 97.56 128 LYS B O 1
ATOM 2305 N N . LEU B 1 129 ? -5.301 -11.656 -19.078 1 97.88 129 LEU B N 1
ATOM 2306 C CA . LEU B 1 129 ? -6.328 -12.258 -18.234 1 97.88 129 LEU B CA 1
ATOM 2307 C C . LEU B 1 129 ? -7.426 -11.242 -17.922 1 97.88 129 LEU B C 1
ATOM 2309 O O . LEU B 1 129 ? -8.414 -11.578 -17.25 1 97.88 129 LEU B O 1
ATOM 2313 N N . GLY B 1 130 ? -7.234 -9.969 -18.312 1 97.75 130 GLY B N 1
ATOM 2314 C CA . GLY B 1 130 ? -8.305 -8.992 -18.172 1 97.75 130 GLY B CA 1
ATOM 2315 C C . GLY B 1 130 ? -8.047 -7.988 -17.062 1 97.75 130 GLY B C 1
ATOM 2316 O O . GLY B 1 130 ? -8.93 -7.191 -16.719 1 97.75 130 GLY B O 1
ATOM 2317 N N . PHE B 1 131 ? -6.84 -8.008 -16.5 1 98.5 131 PHE B N 1
ATOM 2318 C CA . PHE B 1 131 ? -6.48 -6.977 -15.531 1 98.5 131 PHE B CA 1
ATOM 2319 C C . PHE B 1 131 ? -6.215 -5.652 -16.234 1 98.5 131 PHE B C 1
ATOM 2321 O O . PHE B 1 131 ? -5.707 -5.629 -17.359 1 98.5 131 PHE B O 1
ATOM 2328 N N . VAL B 1 132 ? -6.539 -4.57 -15.508 1 98.12 132 VAL B N 1
ATOM 2329 C CA . VAL B 1 132 ? -6.281 -3.234 -16.031 1 98.12 132 VAL B CA 1
ATOM 2330 C C . VAL B 1 132 ? -5.375 -2.467 -15.078 1 98.12 132 VAL B C 1
ATOM 2332 O O . VAL B 1 132 ? -5.418 -2.684 -13.867 1 98.12 132 VAL B O 1
ATOM 2335 N N . GLU B 1 133 ? -4.574 -1.633 -15.594 1 98.12 133 GLU B N 1
ATOM 2336 C CA . GLU B 1 133 ? -3.68 -0.826 -14.766 1 98.12 133 GLU B CA 1
ATOM 2337 C C . GLU B 1 133 ? -4.422 0.354 -14.148 1 98.12 133 GLU B C 1
ATOM 2339 O O . GLU B 1 133 ? -5.066 1.132 -14.852 1 98.12 133 GLU B O 1
ATOM 2344 N N . GLU B 1 134 ? -4.355 0.442 -12.844 1 98.44 134 GLU B N 1
ATOM 2345 C CA . GLU B 1 134 ? -4.973 1.565 -12.148 1 98.44 134 GLU B CA 1
ATOM 2346 C C . GLU B 1 134 ? -3.928 2.596 -11.727 1 98.44 134 GLU B C 1
ATOM 2348 O O . GLU B 1 134 ? -4.27 3.727 -11.383 1 98.44 134 GLU B O 1
ATOM 2353 N N . GLY B 1 135 ? -2.684 2.16 -11.766 1 98.31 135 GLY B N 1
ATOM 2354 C CA . GLY B 1 135 ? -1.62 3.076 -11.391 1 98.31 135 GLY B CA 1
ATOM 2355 C C . GLY B 1 135 ? -0.237 2.562 -11.742 1 98.31 135 GLY B C 1
ATOM 2356 O O . GLY B 1 135 ? -0.024 1.351 -11.828 1 98.31 135 GLY B O 1
ATOM 2357 N N . ARG B 1 136 ? 0.649 3.471 -11.977 1 98.12 136 ARG B N 1
ATOM 2358 C CA . ARG B 1 136 ? 2.076 3.217 -12.156 1 98.12 136 ARG B CA 1
ATOM 2359 C C . ARG B 1 136 ? 2.912 4.172 -11.312 1 98.12 136 ARG B C 1
ATOM 2361 O O . ARG B 1 136 ? 3.031 5.355 -11.641 1 98.12 136 ARG B O 1
ATOM 2368 N N . LEU B 1 137 ? 3.395 3.633 -10.195 1 98.31 137 LEU B N 1
ATOM 2369 C CA . LEU B 1 137 ? 4.246 4.41 -9.297 1 98.31 137 LEU B CA 1
ATOM 2370 C C . LEU B 1 137 ? 5.676 4.473 -9.82 1 98.31 137 LEU B C 1
ATOM 2372 O O . LEU B 1 137 ? 6.426 3.504 -9.711 1 98.31 137 LEU B O 1
ATOM 2376 N N . LYS B 1 138 ? 5.988 5.578 -10.344 1 97.88 138 LYS B N 1
ATOM 2377 C CA . LYS B 1 138 ? 7.258 5.73 -11.055 1 97.88 138 LYS B CA 1
ATOM 2378 C C . LYS B 1 138 ? 8.438 5.664 -10.094 1 97.88 138 LYS B C 1
ATOM 2380 O O . LYS B 1 138 ? 8.414 6.289 -9.031 1 97.88 138 LYS B O 1
ATOM 2385 N N . LYS B 1 139 ? 9.461 4.871 -10.5 1 98.12 139 LYS B N 1
ATOM 2386 C CA . LYS B 1 139 ? 10.719 4.773 -9.766 1 98.12 139 LYS B CA 1
ATOM 2387 C C . LYS B 1 139 ? 10.477 4.516 -8.281 1 98.12 139 LYS B C 1
ATOM 2389 O O . LYS B 1 139 ? 11.125 5.121 -7.43 1 98.12 139 LYS B O 1
ATOM 2394 N N . GLU B 1 140 ? 9.609 3.611 -7.996 1 97.88 140 GLU B N 1
ATOM 2395 C CA . GLU B 1 140 ? 9.156 3.332 -6.637 1 97.88 140 GLU B CA 1
ATOM 2396 C C . GLU B 1 140 ? 10.219 2.564 -5.848 1 97.88 140 GLU B C 1
ATOM 2398 O O . GLU B 1 140 ? 10.336 2.73 -4.633 1 97.88 140 GLU B O 1
ATOM 2403 N N . PHE B 1 141 ? 10.945 1.777 -6.559 1 98 141 PHE B N 1
ATOM 2404 C CA . PHE B 1 141 ? 11.984 0.974 -5.926 1 98 141 PHE B CA 1
ATOM 2405 C C . PHE B 1 141 ? 13.328 1.195 -6.609 1 98 141 PHE B C 1
ATOM 2407 O O . PHE B 1 141 ? 13.375 1.61 -7.77 1 98 141 PHE B O 1
ATOM 2414 N N . PHE B 1 142 ? 14.383 0.945 -5.887 1 97.62 142 PHE B N 1
ATOM 2415 C CA . PHE B 1 142 ? 15.75 0.981 -6.402 1 97.62 142 PHE B CA 1
ATOM 2416 C C . PHE B 1 142 ? 16.469 -0.337 -6.129 1 97.62 142 PHE B C 1
ATOM 2418 O O . PHE B 1 142 ? 16.797 -0.643 -4.98 1 97.62 142 PHE B O 1
ATOM 2425 N N . ILE B 1 143 ? 16.672 -1.109 -7.16 1 97 143 ILE B N 1
ATOM 2426 C CA . ILE B 1 143 ? 17.219 -2.455 -7.043 1 97 143 ILE B CA 1
ATOM 2427 C C . ILE B 1 143 ? 18.391 -2.623 -8.023 1 97 143 ILE B C 1
ATOM 2429 O O . ILE B 1 143 ? 18.234 -2.381 -9.219 1 97 143 ILE B O 1
ATOM 2433 N N . ASP B 1 144 ? 19.531 -3.053 -7.48 1 95 144 ASP B N 1
ATOM 2434 C CA . ASP B 1 144 ? 20.719 -3.334 -8.281 1 95 144 ASP B CA 1
ATOM 2435 C C . ASP B 1 144 ? 21.078 -2.152 -9.18 1 95 144 ASP B C 1
ATOM 2437 O O . ASP B 1 144 ? 21.328 -2.326 -10.375 1 95 144 ASP B O 1
ATOM 2441 N N . GLY B 1 145 ? 20.859 -0.964 -8.656 1 95.56 145 GLY B N 1
ATOM 2442 C CA . GLY B 1 145 ? 21.312 0.239 -9.336 1 95.56 145 GLY B CA 1
ATOM 2443 C C . GLY B 1 145 ? 20.281 0.779 -10.32 1 95.56 145 GLY B C 1
ATOM 2444 O O . GLY B 1 145 ? 20.578 1.706 -11.086 1 95.56 145 GLY B O 1
ATOM 2445 N N . GLU B 1 146 ? 19.141 0.248 -10.336 1 96.38 146 GLU B N 1
ATOM 2446 C CA . GLU B 1 146 ? 18.109 0.688 -11.273 1 96.38 146 GLU B CA 1
ATOM 2447 C C . GLU B 1 146 ? 16.812 1.034 -10.547 1 96.38 146 GLU B C 1
ATOM 2449 O O . GLU B 1 146 ? 16.406 0.334 -9.617 1 96.38 146 GLU B O 1
ATOM 2454 N N . TYR B 1 147 ? 16.25 2.164 -10.953 1 97.44 147 TYR B N 1
ATOM 2455 C CA . TYR B 1 147 ? 14.914 2.492 -10.492 1 97.44 147 TYR B CA 1
ATOM 2456 C C . TYR B 1 147 ? 13.867 1.679 -11.234 1 97.44 147 TYR B C 1
ATOM 2458 O O . TYR B 1 147 ? 13.961 1.498 -12.453 1 97.44 147 TYR B O 1
ATOM 2466 N N . ILE B 1 148 ? 12.898 1.21 -10.492 1 97.62 148 ILE B N 1
ATOM 2467 C CA . ILE B 1 148 ? 11.867 0.338 -11.055 1 97.62 148 ILE B CA 1
ATOM 2468 C C . ILE B 1 148 ? 10.484 0.862 -10.672 1 97.62 148 ILE B C 1
ATOM 2470 O O . ILE B 1 148 ? 10.242 1.224 -9.516 1 97.62 148 ILE B O 1
ATOM 2474 N N . ASP B 1 149 ? 9.617 0.927 -11.688 1 98 149 ASP B N 1
ATOM 2475 C CA . ASP B 1 149 ? 8.227 1.307 -11.438 1 98 149 ASP B CA 1
ATOM 2476 C C . ASP B 1 149 ? 7.473 0.188 -10.727 1 98 149 ASP B C 1
ATOM 2478 O O . ASP B 1 149 ? 7.867 -0.978 -10.797 1 98 149 ASP B O 1
ATOM 2482 N N . ASP B 1 150 ? 6.492 0.52 -9.938 1 98 150 ASP B N 1
ATOM 2483 C CA . ASP B 1 150 ? 5.523 -0.404 -9.359 1 98 150 ASP B CA 1
ATOM 2484 C C . ASP B 1 150 ? 4.141 -0.214 -9.977 1 98 150 ASP B C 1
ATOM 2486 O O . ASP B 1 150 ? 3.557 0.867 -9.883 1 98 150 ASP B O 1
ATOM 2490 N N . CYS B 1 151 ? 3.617 -1.157 -10.656 1 98.56 151 CYS B N 1
ATOM 2491 C CA . CYS B 1 151 ? 2.332 -1.088 -11.336 1 98.56 151 CYS B CA 1
ATOM 2492 C C . CYS B 1 151 ? 1.227 -1.7 -10.484 1 98.56 151 CYS B C 1
ATOM 2494 O O . CYS B 1 151 ? 1.39 -2.793 -9.938 1 98.56 151 CYS B O 1
ATOM 2496 N N . ILE B 1 152 ? 0.165 -1.023 -10.359 1 98.62 152 ILE B N 1
ATOM 2497 C CA . ILE B 1 152 ? -1.005 -1.512 -9.641 1 98.62 152 ILE B CA 1
ATOM 2498 C C . ILE B 1 152 ? -2.088 -1.928 -10.625 1 98.62 152 ILE B C 1
ATOM 2500 O O . ILE B 1 152 ? -2.59 -1.101 -11.391 1 98.62 152 ILE B O 1
ATOM 2504 N N . LEU B 1 153 ? -2.43 -3.176 -10.602 1 98.75 153 LEU B N 1
ATOM 2505 C CA . LEU B 1 153 ? -3.434 -3.709 -11.516 1 98.75 153 LEU B CA 1
ATOM 2506 C C . LEU B 1 153 ? -4.691 -4.125 -10.766 1 98.75 153 LEU B C 1
ATOM 2508 O O . LEU B 1 153 ? -4.621 -4.465 -9.578 1 98.75 153 LEU B O 1
ATOM 2512 N N . ALA B 1 154 ? -5.77 -4.098 -11.508 1 98.69 154 ALA B N 1
ATOM 2513 C CA . ALA B 1 154 ? -7.051 -4.496 -10.93 1 98.69 154 ALA B CA 1
ATOM 2514 C C . ALA B 1 154 ? -7.816 -5.414 -11.875 1 98.69 154 ALA B C 1
ATOM 2516 O O . ALA B 1 154 ? -7.723 -5.277 -13.094 1 98.69 154 ALA B O 1
ATOM 2517 N N . PHE B 1 155 ? -8.484 -6.336 -11.359 1 98.69 155 PHE B N 1
ATOM 2518 C CA . PHE B 1 155 ? -9.508 -7.152 -12.008 1 98.69 155 PHE B CA 1
ATOM 2519 C C . PHE B 1 155 ? -10.859 -6.977 -11.328 1 98.69 155 PHE B C 1
ATOM 2521 O O . PHE B 1 155 ? -11 -7.277 -10.141 1 98.69 155 PHE B O 1
ATOM 2528 N N . TYR B 1 156 ? -11.828 -6.48 -12.109 1 98.38 156 TYR B N 1
ATOM 2529 C CA . TYR B 1 156 ? -13.133 -6.176 -11.547 1 98.38 156 TYR B CA 1
ATOM 2530 C C . TYR B 1 156 ? -14.055 -7.391 -11.633 1 98.38 156 TYR B C 1
ATOM 2532 O O . TYR B 1 156 ? -14.547 -7.73 -12.711 1 98.38 156 TYR B O 1
ATOM 2540 N N . LEU B 1 157 ? -14.305 -7.988 -10.484 1 98.12 157 LEU B N 1
ATOM 2541 C CA . LEU B 1 157 ? -15.234 -9.109 -10.406 1 98.12 157 LEU B CA 1
ATOM 2542 C C . LEU B 1 157 ? -16.672 -8.641 -10.602 1 98.12 157 LEU B C 1
ATOM 2544 O O . LEU B 1 157 ? -17.469 -9.336 -11.227 1 98.12 157 LEU B O 1
ATOM 2548 N N . ASP B 1 158 ? -16.984 -7.551 -9.969 1 95.44 158 ASP B N 1
ATOM 2549 C CA . ASP B 1 158 ? -18.219 -6.816 -10.227 1 95.44 158 ASP B CA 1
ATOM 2550 C C . ASP B 1 158 ? -17.984 -5.723 -11.266 1 95.44 158 ASP B C 1
ATOM 2552 O O . ASP B 1 158 ? -17.453 -4.656 -10.953 1 95.44 158 ASP B O 1
ATOM 2556 N N . LYS B 1 159 ? -18.5 -5.918 -12.445 1 91.75 159 LYS B N 1
ATOM 2557 C CA . LYS B 1 159 ? -18.234 -5.043 -13.578 1 91.75 159 LYS B CA 1
ATOM 2558 C C . LYS B 1 159 ? -18.844 -3.664 -13.375 1 91.75 159 LYS B C 1
ATOM 2560 O O . LYS B 1 159 ? -18.469 -2.703 -14.047 1 91.75 159 LYS B O 1
ATOM 2565 N N . SER B 1 160 ? -19.766 -3.549 -12.477 1 88.31 160 SER B N 1
ATOM 2566 C CA . SER B 1 160 ? -20.359 -2.25 -12.188 1 88.31 160 SER B CA 1
ATOM 2567 C C . SER B 1 160 ? -19.359 -1.307 -11.539 1 88.31 160 SER B C 1
ATOM 2569 O O . SER B 1 160 ? -19.578 -0.095 -11.484 1 88.31 160 SER B O 1
ATOM 2571 N N . LEU B 1 161 ? -18.219 -1.843 -11.117 1 88.69 161 LEU B N 1
ATOM 2572 C CA . LEU B 1 161 ? -17.203 -1.037 -10.453 1 88.69 161 LEU B CA 1
ATOM 2573 C C . LEU B 1 161 ? -16.234 -0.44 -11.469 1 88.69 161 LEU B C 1
ATOM 2575 O O . LEU B 1 161 ? -15.391 0.39 -11.117 1 88.69 161 LEU B O 1
ATOM 2579 N N . MET B 1 162 ? -16.312 -0.85 -12.641 1 88 162 MET B N 1
ATOM 2580 C CA . MET B 1 162 ? -15.391 -0.355 -13.664 1 88 162 MET B CA 1
ATOM 2581 C C . MET B 1 162 ? -15.742 1.077 -14.062 1 88 162 MET B C 1
ATOM 2583 O O . MET B 1 162 ? -16.922 1.444 -14.109 1 88 162 MET B O 1
#

Sequence (324 aa):
MEIRKIEPRDFVKVAQLENENWILASTPHVMDSSAEKIIGKIMTGTTYFLAVENDEILGILDYGPRHKSEFGRHTVTFGIMTAQEARGKGVATTLINFFIDFAKKEGFKKITIQVMGSNPAALKLYNKLGFVEEGRLKKEFFIDGEYIDDCILAFYLDKSLMMEIRKIEPRDFVKVAQLENENWILASTPHVMDSSAEKIIGKIMTGTTYFLAVENDEILGILDYGPRHKSEFGRHTVTFGIMTAQEARGKGVATTLINFFIDFAKKEGFKKITIQVMGSNPAALKLYNKLGFVEEGRLKKEFFIDGEYIDDCILAFYLDKSLM

Radius of gyration: 21.48 Å; Cα contacts (8 Å, |Δi|>4): 625; chains: 2; bounding box: 44×67×48 Å

pLDDT: mean 96.78, std 2.35, range [87.69, 98.88]

Nearest PDB structures (foldseek):
  4mbu-assembly1_A  TM=9.111E-01  e=6.953E-14  Staphylococcus aureus subsp. aureus Mu50
  4j3g-assembly2_C  TM=8.656E-01  e=1.542E-14  Brucella abortus 2308
  3dr8-assembly1_A  TM=8.623E-01  e=1.816E-12  unclassified
  5wph-assembly1_A  TM=8.783E-01  e=3.855E-12  Pseudomonas putida KT2440
  1yr0-assembly2_D  TM=8.444E-01  e=2.646E-12  Agrobacterium fabrum str. C58

Secondary structure (DSSP, 8-state):
-EEEE--GGGHHHHHHHHHHH--TTT-SS-----HHHHHHHHHTT-EEEEEEETTEEEEEEEEEES-SSGGGTTEEEEEEEE-GGGTTTTHHHHHHHHHHHHHHHTT--EEEEEEETT-HHHHHHHHHTT-EEEEEEEEEEEETTEEEEEEEEEEESSGGG-/-EEEE--GGGHHHHHHHHHHH--TTT-SS-----HHHHHHHHHTT-EEEEEEETTEEEEEEEEEES-SSGGGTTEEEEEEEE-GGGTTSSHHHHHHHHHHHHHHHTT--EEEEEEETT-HHHHHHHHHTT-EEEEEEEEEEEETTEEEEEEEEEEESSGGG-

Organism: Lactococcus lactis subsp. lactis (strain IL1403) (NCBI:txid272623)

Solvent-accessible surface area (backbone atoms only — not comparable to full-atom values): 17282 Å² total; per-residue (Å²): 121,44,80,43,67,70,49,82,89,42,32,55,58,52,18,51,49,45,44,73,63,42,35,71,66,64,33,73,48,84,56,80,58,33,42,67,54,48,50,50,42,42,75,70,58,38,43,46,39,31,36,33,46,96,93,35,75,39,26,42,36,38,36,34,69,66,41,91,34,79,31,20,62,45,29,33,28,59,49,75,49,55,35,80,90,39,61,93,68,54,51,61,60,52,52,49,54,52,46,54,55,48,41,45,74,74,61,38,36,32,39,38,41,77,42,38,59,73,28,58,68,59,53,51,50,40,45,74,75,60,34,43,78,36,25,49,37,65,55,46,30,51,56,98,92,38,71,32,32,39,31,33,31,35,34,64,66,38,65,86,65,108,120,44,78,43,66,71,48,81,88,43,34,55,59,51,18,51,49,44,44,71,62,42,36,71,67,62,33,74,49,85,57,80,60,34,42,68,54,49,51,50,41,41,75,71,58,38,44,46,39,32,35,32,47,96,91,36,75,39,26,42,36,37,35,36,70,66,42,92,34,78,32,19,63,43,29,32,27,59,49,75,49,56,35,79,91,40,60,94,67,54,53,62,59,52,52,50,55,53,46,53,55,48,41,45,74,74,61,40,37,32,39,38,42,77,43,39,58,74,31,59,66,59,53,52,50,41,44,73,74,59,34,43,78,37,26,50,39,66,56,46,29,51,56,96,91,36,70,32,32,37,31,34,32,36,34,65,67,39,66,86,64,107

InterPro domains:
  IPR000182 GNAT domain [PF00583] (44-131)
  IPR000182 GNAT domain [PS51186] (1-158)
  IPR016181 Acyl-CoA N-acyltransferase [SSF55729] (1-155)